Protein AF-A0A4Y2Q798-F1 (afdb_monomer)

Mean predicted aligned error: 13.3 Å

pLDDT: mean 72.55, std 26.18, range [21.5, 97.38]

Nearest PDB structures (foldseek):
  5cr4-assembly1_A  TM=8.401E-01  e=7.300E-15  synthetic construct
  3f2k-assembly1_A  TM=8.612E-01  e=3.515E-08  Homo sapiens
  4r79-assembly1_B  TM=7.982E-01  e=2.201E-08  Drosophila mauritiana
  5hoo-assembly1_B  TM=7.737E-01  e=7.520E-08  Drosophila mauritiana
  1czb-assembly1_A-2  TM=6.060E-01  e=7.335E-04  Avian sarcoma virus

InterPro domains:
  IPR036397 Ribonuclease H superfamily [G3DSA:3.30.420.10] (1-197)
  IPR038717 Tc1-like transposase, DDE domain [PF13358] (10-159)
  IPR052338 Transposase_5 [PTHR23022] (9-179)

Secondary structure (DSSP, 8-state):
--THHHHTTEEEEEEEEEETTBSTTTTS----TTSPPP--PPPSS---EEEEEEEE-SS-BPPPEEE-SS--HHHHHHHHHHHTTTTHHHHH-TT-EEE----TTTT-HHHHHHHHHTT-EE--PPTT-GGG-THHHHHHHHHHHHHGGG---SSHHHHHHHHHHHHHT--HHHHHHHHHHHHHHHHHHHHTTT----S-TT-----TT-PPPP-------------------HHHHHHHHHHHHTT--

Organism: Araneus ventricosus (NCBI:txid182803)

Solvent-accessible surface area (backbone atoms only — not comparable to full-atom values): 15577 Å² total; per-residue (Å²): 135,72,68,68,72,65,55,43,21,40,29,41,41,56,77,47,76,44,44,27,55,32,67,89,69,67,91,64,70,94,72,59,91,88,58,82,89,76,72,71,67,79,63,96,69,77,60,55,70,47,38,37,33,45,40,42,26,51,63,38,66,46,70,82,42,78,56,77,80,82,81,51,51,66,58,49,47,55,46,41,60,68,62,37,63,82,43,38,50,70,15,19,36,93,79,30,26,42,35,52,70,85,48,74,54,64,67,28,69,69,40,53,46,49,32,61,78,67,73,49,46,67,47,91,64,69,81,94,51,63,84,75,43,62,58,57,58,52,48,52,54,49,50,49,71,64,34,45,96,51,39,64,41,96,45,65,65,61,48,49,55,46,49,51,55,54,56,73,68,59,54,65,64,62,51,36,55,50,59,73,42,45,55,57,53,52,52,49,33,59,72,60,66,66,48,89,76,88,80,75,89,88,75,85,76,77,69,96,83,69,86,81,83,82,87,85,82,92,83,87,84,83,92,77,92,82,86,83,88,84,89,72,65,60,64,68,48,46,64,56,49,55,58,56,66,72,69,76,118

Structure (mmCIF, N/CA/C/O backbone):
data_AF-A0A4Y2Q798-F1
#
_entry.id   AF-A0A4Y2Q798-F1
#
loop_
_atom_site.group_PDB
_atom_site.id
_atom_site.type_symbol
_atom_site.label_atom_id
_atom_site.label_alt_id
_atom_site.label_comp_id
_atom_site.label_asym_id
_atom_site.label_entity_id
_atom_site.label_seq_id
_atom_site.pdbx_PDB_ins_code
_atom_site.Cartn_x
_atom_site.Cartn_y
_atom_site.Cartn_z
_atom_site.occupancy
_atom_site.B_iso_or_equiv
_atom_site.auth_seq_id
_atom_site.auth_comp_id
_atom_site.auth_asym_id
_atom_site.auth_atom_id
_atom_site.pdbx_PDB_model_num
ATOM 1 N N . MET A 1 1 ? -27.184 8.278 9.723 1.00 34.66 1 MET A N 1
ATOM 2 C CA . MET A 1 1 ? -25.715 8.215 9.614 1.00 34.66 1 MET A CA 1
ATOM 3 C C . MET A 1 1 ? -25.395 7.835 8.181 1.00 34.66 1 MET A C 1
ATOM 5 O O . MET A 1 1 ? -25.894 6.817 7.717 1.00 34.66 1 MET A O 1
ATOM 9 N N . SER A 1 2 ? -24.736 8.721 7.436 1.00 42.09 2 SER A N 1
ATOM 10 C CA . SER A 1 2 ? -24.288 8.441 6.071 1.00 42.09 2 SER A CA 1
ATOM 11 C C . SER A 1 2 ? -22.984 7.653 6.144 1.00 42.09 2 SER A C 1
ATOM 13 O O . SER A 1 2 ? -22.052 8.092 6.8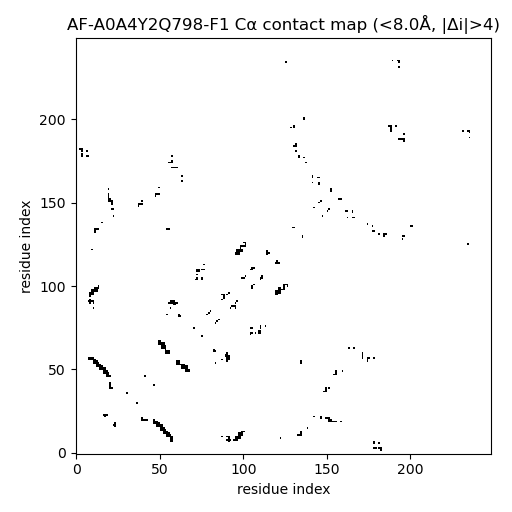08 1.00 42.09 2 SER A O 1
ATOM 15 N N . TRP A 1 3 ? -22.912 6.523 5.445 1.00 47.62 3 TRP A N 1
ATOM 16 C CA . TRP A 1 3 ? -21.752 5.623 5.384 1.00 47.62 3 TRP A CA 1
ATOM 17 C C . TRP A 1 3 ? -20.439 6.279 4.908 1.00 47.62 3 TRP A C 1
ATOM 19 O O . TRP A 1 3 ? -19.405 5.631 4.910 1.00 47.62 3 TRP A O 1
ATOM 29 N N . THR A 1 4 ? -20.450 7.537 4.467 1.00 52.50 4 THR A N 1
ATOM 30 C CA . THR A 1 4 ? -19.292 8.256 3.912 1.00 52.50 4 THR A CA 1
ATOM 31 C C . THR A 1 4 ? -18.202 8.570 4.939 1.00 52.50 4 THR A C 1
ATOM 33 O O . THR A 1 4 ? -17.027 8.481 4.606 1.00 52.50 4 THR A O 1
ATOM 36 N N . THR A 1 5 ? -18.558 8.927 6.176 1.00 61.28 5 THR A N 1
ATOM 37 C CA . THR A 1 5 ? -17.588 9.375 7.200 1.00 61.28 5 THR A CA 1
ATOM 38 C C . THR A 1 5 ? -16.858 8.243 7.920 1.00 61.28 5 THR A C 1
ATOM 40 O O . THR A 1 5 ? -15.857 8.497 8.575 1.00 61.28 5 THR A O 1
ATOM 43 N N . GLU A 1 6 ? -17.335 7.002 7.818 1.00 78.56 6 GLU A N 1
ATOM 44 C CA . GLU A 1 6 ? -16.716 5.859 8.506 1.00 78.56 6 GLU A CA 1
ATOM 45 C C . GLU A 1 6 ? -15.507 5.315 7.738 1.00 78.56 6 GLU A C 1
ATOM 47 O O . GLU A 1 6 ? -14.541 4.864 8.341 1.00 78.56 6 GLU A O 1
ATOM 52 N N . TRP A 1 7 ? -15.510 5.402 6.404 1.00 89.81 7 TRP A N 1
ATOM 53 C CA . TRP A 1 7 ? -14.403 4.878 5.600 1.00 89.81 7 TRP A CA 1
ATOM 54 C C . TRP A 1 7 ? -13.141 5.721 5.705 1.00 89.81 7 TRP A C 1
ATOM 56 O O . TRP A 1 7 ? -12.057 5.185 5.524 1.00 89.81 7 TRP A O 1
ATOM 66 N N . THR A 1 8 ? -13.247 7.014 6.017 1.00 93.56 8 THR A N 1
ATOM 67 C CA . THR A 1 8 ? -12.083 7.911 6.048 1.00 93.56 8 THR A CA 1
ATOM 68 C C . THR A 1 8 ? -11.084 7.567 7.151 1.00 93.56 8 THR A C 1
ATOM 70 O O . THR A 1 8 ? -9.933 7.982 7.052 1.00 93.56 8 THR A O 1
ATOM 73 N N . SER A 1 9 ? -11.494 6.807 8.173 1.00 93.81 9 SER A N 1
ATOM 74 C CA . SER A 1 9 ? -10.590 6.303 9.212 1.00 93.81 9 SER A CA 1
ATOM 75 C C . SER A 1 9 ? -9.907 4.983 8.854 1.00 93.81 9 SER A C 1
ATOM 77 O O . SER A 1 9 ? -8.969 4.574 9.535 1.00 93.81 9 SER A O 1
ATOM 79 N N . VAL A 1 10 ? -10.339 4.311 7.785 1.00 95.06 10 VAL A N 1
ATOM 80 C CA . VAL A 1 10 ? -9.770 3.030 7.362 1.00 95.06 10 VAL A CA 1
ATOM 81 C C . VAL A 1 10 ? -8.554 3.273 6.473 1.00 95.06 10 VAL A C 1
ATOM 83 O O . VAL A 1 10 ? -8.650 3.956 5.457 1.00 95.06 10 VAL A O 1
ATOM 86 N N . ILE A 1 11 ? -7.417 2.678 6.816 1.00 97.12 11 ILE A N 1
ATOM 87 C CA . ILE A 1 11 ? -6.195 2.689 6.006 1.00 97.12 11 ILE A CA 1
ATOM 88 C C . ILE A 1 11 ? -6.075 1.339 5.310 1.00 97.12 11 ILE A C 1
ATOM 90 O O . ILE A 1 11 ? -5.909 0.317 5.974 1.00 97.12 11 ILE A O 1
ATOM 94 N N . PHE A 1 12 ? -6.145 1.341 3.982 1.00 95.81 12 PHE A N 1
ATOM 95 C CA . PHE A 1 12 ? -6.053 0.134 3.164 1.00 95.81 12 PHE A CA 1
ATOM 96 C C . PHE A 1 12 ? -4.604 -0.155 2.804 1.00 95.81 12 PHE A C 1
ATOM 98 O O . PHE A 1 12 ? -3.834 0.768 2.534 1.00 95.81 12 PHE A O 1
ATOM 105 N N . SER A 1 13 ? -4.239 -1.431 2.765 1.00 95.69 13 SER A N 1
ATOM 106 C CA . SER A 1 13 ? -2.915 -1.869 2.333 1.00 95.69 13 SER A CA 1
ATOM 107 C C . SER A 1 13 ? -2.986 -3.181 1.568 1.00 95.69 13 SER A C 1
ATOM 109 O O . SER A 1 13 ? -3.948 -3.937 1.715 1.00 95.69 13 SER A O 1
ATOM 111 N N . ASP A 1 14 ? -1.989 -3.421 0.723 1.00 94.00 14 ASP A N 1
ATOM 112 C CA . ASP A 1 14 ? -1.904 -4.638 -0.082 1.00 94.00 14 ASP A CA 1
ATOM 113 C C . ASP A 1 14 ? -0.499 -4.830 -0.674 1.00 94.00 14 ASP A C 1
ATOM 115 O O . ASP A 1 14 ? 0.296 -3.885 -0.736 1.00 94.00 14 ASP A O 1
ATOM 119 N N . GLU A 1 15 ? -0.212 -6.041 -1.156 1.00 93.56 15 GLU A N 1
ATOM 120 C CA . GLU A 1 15 ? 0.997 -6.387 -1.900 1.00 93.56 15 GLU A CA 1
ATOM 121 C C . GLU A 1 15 ? 0.699 -6.745 -3.362 1.00 93.56 15 GLU A C 1
ATOM 123 O O . GLU A 1 15 ? -0.130 -7.600 -3.666 1.00 93.56 15 GLU A O 1
ATOM 128 N N . LYS A 1 16 ? 1.491 -6.207 -4.296 1.00 92.06 16 LYS A N 1
ATOM 129 C CA . LYS A 1 16 ? 1.412 -6.567 -5.716 1.00 92.06 16 LYS A CA 1
ATOM 130 C C . LYS A 1 16 ? 2.761 -6.907 -6.329 1.00 92.06 16 LYS A C 1
ATOM 132 O O . LYS A 1 16 ? 3.776 -6.262 -6.072 1.00 92.06 16 LYS A O 1
ATOM 137 N N . ARG A 1 17 ? 2.760 -7.910 -7.212 1.00 92.00 17 ARG A N 1
ATOM 138 C CA . ARG A 1 17 ? 3.900 -8.241 -8.074 1.00 92.00 17 ARG A CA 1
ATOM 139 C C . ARG A 1 17 ? 3.891 -7.407 -9.361 1.00 92.00 17 ARG A C 1
ATOM 141 O O . ARG A 1 17 ? 2.867 -7.303 -10.030 1.00 92.00 17 ARG A O 1
ATOM 148 N N . PHE A 1 18 ? 5.057 -6.883 -9.725 1.00 90.94 18 PHE A N 1
ATOM 149 C CA . PHE A 1 18 ? 5.353 -6.225 -10.999 1.00 90.94 18 PHE A CA 1
ATOM 150 C C . PHE A 1 18 ? 6.494 -6.969 -11.701 1.00 90.94 18 PHE A C 1
ATOM 152 O O . PHE A 1 18 ? 7.525 -7.224 -11.077 1.00 90.94 18 PHE A O 1
ATOM 159 N N . ASN A 1 19 ? 6.345 -7.307 -12.984 1.00 90.00 19 ASN A N 1
ATOM 160 C CA . ASN A 1 19 ? 7.368 -8.024 -13.758 1.00 90.00 19 ASN A CA 1
ATOM 161 C C . ASN A 1 19 ? 8.026 -7.123 -14.809 1.00 90.00 19 ASN A C 1
ATOM 163 O O . ASN A 1 19 ? 7.456 -6.118 -15.228 1.00 90.00 19 ASN A O 1
ATOM 167 N N . LEU A 1 20 ? 9.215 -7.497 -15.282 1.00 88.50 20 LEU A N 1
ATOM 168 C CA . LEU A 1 20 ? 9.897 -6.759 -16.356 1.00 88.50 20 LEU A CA 1
ATOM 169 C C . LEU A 1 20 ? 9.143 -6.783 -17.693 1.00 88.50 20 LEU A C 1
ATOM 171 O O . LEU A 1 20 ? 9.138 -5.787 -18.416 1.00 88.50 20 LEU A O 1
ATOM 175 N N . ASP A 1 21 ? 8.493 -7.905 -17.996 1.00 81.38 21 ASP A N 1
ATOM 176 C CA . ASP A 1 21 ? 7.893 -8.168 -19.309 1.00 81.38 21 ASP A CA 1
ATOM 177 C C . ASP A 1 21 ? 6.455 -7.626 -19.436 1.00 81.38 21 ASP A C 1
ATOM 179 O O . ASP A 1 21 ? 5.838 -7.736 -20.496 1.00 81.38 21 ASP A O 1
ATOM 183 N N . GLY A 1 22 ? 5.919 -7.029 -18.371 1.00 76.00 22 GLY A N 1
ATOM 184 C CA . GLY A 1 22 ? 4.549 -6.528 -18.318 1.00 76.00 22 GLY A CA 1
ATOM 185 C C . GLY A 1 22 ? 3.774 -7.018 -17.092 1.00 76.00 22 GLY A C 1
ATOM 186 O O . GLY A 1 22 ? 4.287 -7.802 -16.286 1.00 76.00 22 GLY A O 1
ATOM 187 N N . PRO A 1 23 ? 2.529 -6.552 -16.922 1.00 71.00 23 PRO A N 1
ATOM 188 C CA . PRO A 1 23 ? 1.662 -6.987 -15.834 1.00 71.00 23 PRO A CA 1
ATOM 189 C C . PRO A 1 23 ? 1.242 -8.456 -15.998 1.00 71.00 23 PRO A C 1
ATOM 191 O O . PRO A 1 23 ? 1.063 -8.949 -17.114 1.00 71.00 23 PRO A O 1
ATOM 194 N N . ASP A 1 24 ? 1.043 -9.151 -14.875 1.00 63.94 24 ASP A N 1
ATOM 195 C CA . ASP A 1 24 ? 0.511 -10.517 -14.872 1.00 63.94 24 ASP A CA 1
ATOM 196 C C . ASP A 1 24 ? -0.852 -10.563 -15.592 1.00 63.94 24 ASP A C 1
ATOM 198 O O . ASP A 1 24 ? -1.759 -9.793 -15.279 1.00 63.94 24 ASP A O 1
ATOM 202 N N . GLY A 1 25 ? -1.012 -11.478 -16.553 1.00 49.66 25 GLY A N 1
ATOM 203 C CA . GLY A 1 25 ? -2.317 -11.788 -17.153 1.00 49.66 25 GLY A CA 1
ATOM 204 C C . GLY A 1 25 ? -2.672 -11.093 -18.474 1.00 49.66 25 GLY A C 1
ATOM 205 O O . GLY A 1 25 ? -3.706 -11.427 -19.046 1.00 49.66 25 GLY A O 1
ATOM 206 N N . PHE A 1 26 ? -1.817 -10.241 -19.050 1.00 49.59 26 PHE A N 1
ATOM 207 C CA . PHE A 1 26 ? -2.039 -9.660 -20.392 1.00 49.59 26 PHE A CA 1
ATOM 208 C C . PHE A 1 26 ? -1.799 -10.652 -21.559 1.00 49.59 26 PHE A C 1
ATOM 210 O O . PHE A 1 26 ? -1.452 -10.254 -22.667 1.00 49.59 26 PHE A O 1
ATOM 217 N N . GLN A 1 27 ? -2.052 -11.953 -21.357 1.00 39.91 27 GLN A N 1
ATOM 218 C CA . GLN A 1 27 ? -2.362 -12.840 -22.490 1.00 39.91 27 GLN A CA 1
ATOM 219 C C . GLN A 1 27 ? -3.685 -12.429 -23.162 1.00 39.91 27 GLN A C 1
ATOM 221 O O . GLN A 1 27 ? -3.881 -12.704 -24.342 1.00 39.91 27 GLN A O 1
ATOM 226 N N . TYR A 1 28 ? -4.560 -11.725 -22.429 1.00 40.22 28 TYR A N 1
ATOM 227 C CA . TYR A 1 28 ? -5.782 -11.114 -22.942 1.00 40.22 28 TYR A CA 1
ATOM 228 C C . TYR A 1 28 ? -5.960 -9.738 -22.299 1.00 40.22 28 TYR A C 1
ATOM 230 O O . TYR A 1 28 ? -6.007 -9.626 -21.077 1.00 40.22 28 TYR A O 1
ATOM 238 N N . TYR A 1 29 ? -6.074 -8.689 -23.110 1.00 39.59 29 TYR A N 1
ATOM 239 C CA . TYR A 1 29 ? -6.416 -7.352 -22.635 1.00 39.59 29 TYR A CA 1
ATOM 240 C C . TYR A 1 29 ? -7.589 -6.782 -23.417 1.00 39.59 29 TYR A C 1
ATOM 242 O O . TYR A 1 29 ? -7.813 -7.130 -24.577 1.00 39.59 29 TYR A O 1
ATOM 250 N N . TRP A 1 30 ? -8.361 -5.911 -22.771 1.00 39.19 30 TRP A N 1
ATOM 251 C CA . TRP A 1 30 ? -9.501 -5.252 -23.397 1.00 39.19 30 TRP A CA 1
ATOM 252 C C . TRP A 1 30 ? -9.003 -4.207 -24.398 1.00 39.19 30 TRP A C 1
ATOM 254 O O . TRP A 1 30 ? -8.700 -3.069 -24.051 1.00 39.19 30 TRP A O 1
ATOM 264 N N . HIS A 1 31 ? -8.897 -4.618 -25.658 1.00 39.12 31 HIS A N 1
ATOM 265 C CA . HIS A 1 31 ? -8.560 -3.746 -26.771 1.00 39.12 31 HIS A CA 1
ATOM 266 C C . HIS A 1 31 ? -9.824 -3.050 -27.291 1.00 39.12 31 HIS A C 1
ATOM 268 O O . HIS A 1 31 ? -10.738 -3.687 -27.820 1.00 39.12 31 HIS A O 1
ATOM 274 N N . CYS A 1 32 ? -9.881 -1.722 -27.189 1.00 37.78 32 CYS A N 1
ATOM 275 C CA . CYS A 1 32 ? -10.837 -0.957 -27.980 1.00 37.78 32 CYS A CA 1
ATOM 276 C C . CYS A 1 32 ? -10.430 -1.093 -29.455 1.00 37.78 32 CYS A C 1
ATOM 278 O O . CYS A 1 32 ? -9.341 -0.659 -29.806 1.00 37.78 32 CYS A O 1
ATOM 280 N N . LEU A 1 33 ? -11.292 -1.633 -30.332 1.00 45.06 33 LEU A N 1
ATOM 281 C CA . LEU A 1 33 ? -10.995 -1.888 -31.762 1.00 45.06 33 LEU A CA 1
ATOM 282 C C . LEU A 1 33 ? -10.503 -0.658 -32.557 1.00 45.06 33 LEU A C 1
ATOM 284 O O . LEU A 1 33 ? -10.072 -0.790 -33.699 1.00 45.06 33 LEU A O 1
ATOM 288 N N . LYS A 1 34 ? -10.606 0.543 -31.976 1.00 45.97 34 LYS A N 1
ATOM 289 C CA . LYS A 1 34 ? -10.133 1.814 -32.542 1.00 45.97 34 LYS A CA 1
ATOM 290 C C . LYS A 1 34 ? -8.705 2.188 -32.127 1.00 45.97 34 LYS A C 1
ATOM 292 O O . LYS A 1 34 ? -8.159 3.144 -32.672 1.00 45.97 34 LYS A O 1
ATOM 297 N N . GLN A 1 35 ? -8.130 1.510 -31.139 1.00 46.53 35 GLN A N 1
ATOM 298 C CA . GLN A 1 35 ? -6.751 1.709 -30.697 1.00 46.53 35 GLN A CA 1
ATOM 299 C C . GLN A 1 35 ? -5.822 0.734 -31.435 1.00 46.53 35 GLN A C 1
ATOM 301 O O . GLN A 1 35 ? -6.283 -0.117 -32.191 1.00 46.53 35 GLN A O 1
ATOM 306 N N . LYS A 1 36 ? -4.505 0.930 -31.314 1.00 47.56 36 LYS A N 1
ATOM 307 C CA . LYS A 1 36 ? -3.527 -0.003 -31.886 1.00 47.56 36 LYS A CA 1
ATOM 308 C C . LYS A 1 36 ? -3.327 -1.180 -30.939 1.00 47.56 36 LYS A C 1
ATOM 310 O O . LYS A 1 36 ? -3.258 -0.997 -29.723 1.00 47.56 36 LYS A O 1
ATOM 315 N N . GLU A 1 37 ? -3.175 -2.355 -31.533 1.00 51.44 37 GLU A N 1
ATOM 316 C CA . GLU A 1 37 ? -2.855 -3.588 -30.828 1.00 51.44 37 GLU A CA 1
ATOM 317 C C . GLU A 1 37 ? -1.484 -3.460 -30.134 1.00 51.44 37 GLU A C 1
ATOM 319 O O . GLU A 1 37 ? -0.531 -2.930 -30.714 1.00 51.44 37 GLU A O 1
ATOM 324 N N . GLN A 1 38 ? -1.398 -3.882 -28.875 1.00 53.62 38 GLN A N 1
ATOM 325 C CA . GLN A 1 38 ? -0.200 -3.842 -28.044 1.00 53.62 38 GLN A CA 1
ATOM 326 C C . GLN A 1 38 ? 0.376 -5.254 -27.970 1.00 53.62 38 GLN A C 1
ATOM 328 O O . GLN A 1 38 ? -0.324 -6.200 -27.615 1.00 53.62 38 GLN A O 1
ATOM 333 N N . TYR A 1 39 ? 1.655 -5.386 -28.315 1.00 48.59 39 TYR A N 1
ATOM 334 C CA . TYR A 1 39 ? 2.373 -6.655 -28.309 1.00 48.59 39 TYR A CA 1
ATOM 335 C C . TYR A 1 39 ? 3.363 -6.665 -27.147 1.00 48.59 39 TYR A C 1
ATOM 337 O O . TYR A 1 39 ? 4.226 -5.794 -27.064 1.00 48.59 39 TYR A O 1
ATOM 345 N N . TYR A 1 40 ? 3.251 -7.669 -26.281 1.00 54.81 40 TYR A N 1
ATOM 346 C CA . TYR A 1 40 ? 4.178 -7.906 -25.179 1.00 54.81 40 TYR A CA 1
ATOM 347 C C . TYR A 1 40 ? 4.984 -9.173 -25.476 1.00 54.81 40 TYR A C 1
ATOM 349 O O . TYR A 1 40 ? 4.418 -10.209 -25.823 1.00 54.81 40 TYR A O 1
ATOM 357 N N . SER A 1 41 ? 6.310 -9.094 -25.368 1.00 52.44 41 SER A N 1
ATOM 358 C CA . SER A 1 41 ? 7.204 -10.244 -25.546 1.00 52.44 41 SER A CA 1
ATOM 359 C C . SER A 1 41 ? 7.535 -10.866 -24.191 1.00 52.44 41 SER A C 1
ATOM 361 O O . SER A 1 41 ? 7.941 -10.156 -23.275 1.00 52.44 41 SER A O 1
ATOM 363 N N . THR A 1 42 ? 7.392 -12.183 -24.050 1.00 54.34 42 THR A N 1
ATOM 364 C CA . THR A 1 42 ? 7.824 -12.922 -22.852 1.00 54.34 42 THR A CA 1
ATOM 365 C C . THR A 1 42 ? 9.249 -13.439 -23.030 1.00 54.34 42 THR A C 1
ATOM 367 O O . THR A 1 42 ? 9.532 -14.142 -24.007 1.00 54.34 42 THR A O 1
ATOM 370 N N . ARG A 1 43 ? 10.150 -13.154 -22.080 1.00 62.31 43 ARG A N 1
ATOM 371 C CA . ARG A 1 43 ? 11.520 -13.692 -22.109 1.00 62.31 43 ARG A CA 1
ATOM 372 C C . ARG A 1 43 ? 11.505 -15.209 -21.872 1.00 62.31 43 ARG A C 1
ATOM 374 O O . ARG A 1 43 ? 10.764 -15.716 -21.036 1.00 62.31 43 ARG A O 1
ATOM 381 N N . GLN A 1 44 ? 12.369 -15.944 -22.577 1.00 51.44 44 GLN A N 1
ATOM 382 C CA . GLN A 1 44 ? 12.501 -17.410 -22.452 1.00 51.44 44 GLN A CA 1
ATOM 383 C C . GLN A 1 44 ? 13.069 -17.856 -21.088 1.00 51.44 44 GLN A C 1
ATOM 385 O O . GLN A 1 44 ? 12.903 -19.005 -20.687 1.00 51.44 44 GLN A O 1
ATOM 390 N N . GLN A 1 45 ? 13.740 -16.955 -20.364 1.00 53.06 45 GLN A N 1
ATOM 391 C CA . GLN A 1 45 ? 14.298 -17.188 -19.032 1.00 53.06 45 GLN A CA 1
ATOM 392 C C . GLN A 1 45 ? 13.852 -16.038 -18.129 1.00 53.06 45 GLN A C 1
ATOM 394 O O . GLN A 1 45 ? 14.397 -14.945 -18.236 1.00 53.06 45 GLN A O 1
ATOM 399 N N . GLY A 1 46 ? 12.817 -16.302 -17.322 1.00 58.75 46 GLY A N 1
ATOM 400 C CA . GLY A 1 46 ? 12.161 -15.414 -16.351 1.00 58.75 46 GLY A CA 1
ATOM 401 C C . GLY A 1 46 ? 12.726 -13.998 -16.212 1.00 58.75 46 GLY A C 1
ATOM 402 O O . GLY A 1 46 ? 13.799 -13.804 -15.643 1.00 58.75 46 GLY A O 1
ATOM 403 N N . GLY A 1 47 ? 11.963 -13.003 -16.672 1.00 67.12 47 GLY A N 1
ATOM 404 C CA . GLY A 1 47 ? 12.199 -11.608 -16.320 1.00 67.12 47 GLY A CA 1
ATOM 405 C C . GLY A 1 47 ? 12.107 -11.424 -14.803 1.00 67.12 47 GLY A C 1
ATOM 406 O O . GLY A 1 47 ? 11.292 -12.059 -14.135 1.00 67.12 47 GLY A O 1
ATOM 407 N N . GLY A 1 48 ? 12.971 -10.585 -14.234 1.00 84.56 48 GLY A N 1
ATOM 408 C CA . GLY A 1 48 ? 12.897 -10.242 -12.816 1.00 84.56 48 GLY A CA 1
ATOM 409 C C . GLY A 1 48 ? 11.515 -9.704 -12.417 1.00 84.56 48 GLY A C 1
ATOM 410 O O . GLY A 1 48 ? 10.711 -9.281 -13.250 1.00 84.56 48 GLY A O 1
ATOM 411 N N . SER A 1 49 ? 11.238 -9.694 -11.118 1.00 90.12 49 SER A N 1
ATOM 412 C CA . SER A 1 49 ? 9.998 -9.127 -10.589 1.00 90.12 49 SER A CA 1
ATOM 413 C C . SER A 1 49 ? 10.254 -8.393 -9.284 1.00 90.12 49 SER A C 1
ATOM 415 O O . SER A 1 49 ? 11.148 -8.776 -8.526 1.00 90.12 49 SER A O 1
ATOM 417 N N . LEU A 1 50 ? 9.427 -7.398 -9.005 1.00 92.62 50 LEU A N 1
ATOM 418 C CA . LEU A 1 50 ? 9.338 -6.716 -7.723 1.00 92.62 50 LEU A CA 1
ATOM 419 C C . LEU A 1 50 ? 8.035 -7.118 -7.043 1.00 92.62 50 LEU A C 1
ATOM 421 O O . LEU A 1 50 ? 7.005 -7.218 -7.701 1.00 92.62 50 LEU A O 1
ATOM 425 N N . ILE A 1 51 ? 8.084 -7.341 -5.733 1.00 93.81 51 ILE A N 1
ATOM 426 C CA . ILE A 1 51 ? 6.886 -7.367 -4.893 1.00 93.81 51 ILE A CA 1
ATOM 427 C C . ILE A 1 51 ? 6.866 -6.032 -4.164 1.00 93.81 51 ILE A C 1
ATOM 429 O O . ILE A 1 51 ? 7.856 -5.659 -3.532 1.00 93.81 51 ILE A O 1
ATOM 433 N N . VAL A 1 52 ? 5.768 -5.306 -4.309 1.00 96.00 52 VAL A N 1
ATOM 434 C CA . VAL A 1 52 ? 5.603 -3.951 -3.799 1.00 96.00 52 VAL A CA 1
ATOM 435 C C . VAL A 1 52 ? 4.442 -3.949 -2.827 1.00 96.00 52 VAL A C 1
ATOM 437 O O . VAL A 1 52 ? 3.368 -4.434 -3.167 1.00 96.00 52 VAL A O 1
ATOM 440 N N . TRP A 1 53 ? 4.658 -3.391 -1.646 1.00 96.56 53 TRP A N 1
ATOM 441 C CA . TRP A 1 53 ? 3.601 -3.069 -0.703 1.00 96.56 53 TRP A CA 1
ATOM 442 C C . TRP A 1 53 ? 3.361 -1.566 -0.678 1.00 96.56 53 TRP A C 1
ATOM 444 O O . TRP A 1 53 ? 4.302 -0.776 -0.818 1.00 96.56 53 TRP A O 1
ATOM 454 N N . LEU A 1 54 ? 2.107 -1.177 -0.481 1.00 96.88 54 LEU A N 1
ATOM 455 C CA . LEU A 1 54 ? 1.747 0.197 -0.160 1.00 96.88 54 LEU A CA 1
ATOM 456 C C . LEU A 1 54 ? 0.566 0.239 0.806 1.00 96.88 54 LEU A C 1
ATOM 458 O O . LEU A 1 54 ? -0.196 -0.722 0.921 1.00 96.88 54 LEU A O 1
ATOM 462 N N . ALA A 1 55 ? 0.393 1.396 1.439 1.00 97.25 55 ALA A N 1
ATOM 463 C CA . ALA A 1 55 ? -0.806 1.752 2.174 1.00 97.25 55 ALA A CA 1
ATOM 464 C C . ALA A 1 55 ? -1.341 3.119 1.733 1.00 97.25 55 ALA A C 1
ATOM 466 O O . ALA A 1 55 ? -0.584 4.042 1.416 1.00 97.25 55 ALA A O 1
ATOM 467 N N . VAL A 1 56 ? -2.665 3.252 1.740 1.00 97.38 56 VAL A N 1
ATOM 468 C CA . VAL A 1 56 ? -3.374 4.504 1.473 1.00 97.38 56 VAL A CA 1
ATOM 469 C C . VAL A 1 56 ? -4.388 4.778 2.573 1.00 97.38 56 VAL A C 1
ATOM 471 O O . VAL A 1 56 ? -5.135 3.892 2.982 1.00 97.38 56 VAL A O 1
ATOM 474 N N . GLY A 1 57 ? -4.390 6.018 3.049 1.00 96.81 57 GLY A N 1
ATOM 475 C CA . GLY A 1 57 ? -5.392 6.596 3.934 1.00 96.81 57 GLY A CA 1
ATOM 476 C C . GLY A 1 57 ? -6.125 7.749 3.248 1.00 96.81 57 GLY A C 1
ATOM 477 O O . GLY A 1 57 ? -5.721 8.218 2.180 1.00 96.81 57 GLY A O 1
ATOM 478 N N . PHE A 1 58 ? -7.176 8.276 3.874 1.00 96.31 58 PHE A N 1
ATOM 479 C CA . PHE A 1 58 ? -7.868 9.454 3.343 1.00 96.31 58 PHE A CA 1
ATOM 480 C C . PHE A 1 58 ? -6.979 10.713 3.385 1.00 96.31 58 PHE A C 1
ATOM 482 O O . PHE A 1 58 ? -6.980 11.523 2.449 1.00 96.31 58 PHE A O 1
ATOM 489 N N . GLY A 1 59 ? -6.192 10.857 4.456 1.00 96.00 59 GLY A N 1
ATOM 490 C CA . GLY A 1 59 ? -5.289 11.984 4.703 1.00 96.00 59 GLY A CA 1
ATOM 491 C C . GLY A 1 59 ? -3.887 11.849 4.100 1.00 96.00 59 GLY A C 1
ATOM 492 O O . GLY A 1 59 ? -3.188 12.852 3.979 1.00 96.00 59 GLY A O 1
ATOM 493 N N . GLY A 1 60 ? -3.468 10.652 3.679 1.00 96.38 60 GLY A N 1
ATOM 494 C CA . GLY A 1 60 ? -2.131 10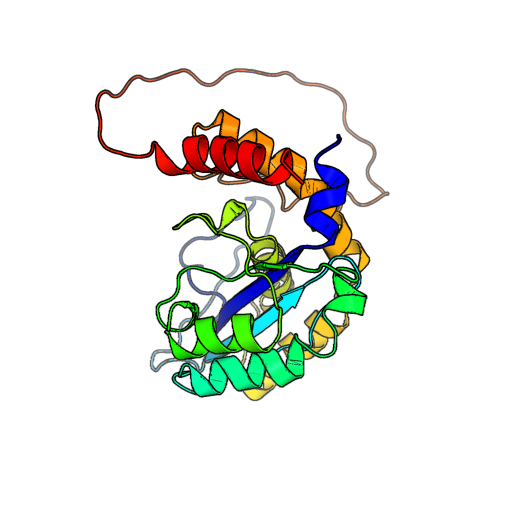.450 3.119 1.00 96.38 60 GLY A CA 1
ATOM 495 C C . GLY A 1 60 ? -1.895 9.067 2.522 1.00 96.38 60 GLY A C 1
ATOM 496 O O . GLY A 1 60 ? -2.816 8.264 2.381 1.00 96.38 60 GLY A O 1
ATOM 497 N N . ARG A 1 61 ? -0.645 8.798 2.141 1.00 96.19 61 ARG A N 1
ATOM 498 C CA . ARG A 1 61 ? -0.209 7.543 1.517 1.00 96.19 61 ARG A CA 1
ATOM 499 C C . ARG A 1 61 ? 1.234 7.222 1.886 1.00 96.19 61 ARG A C 1
ATOM 501 O O . ARG A 1 61 ? 2.029 8.141 2.085 1.00 96.19 61 ARG A O 1
ATOM 508 N N . SER A 1 62 ? 1.573 5.937 1.919 1.00 96.06 62 SER A N 1
ATOM 509 C CA . SER A 1 62 ? 2.933 5.478 2.203 1.00 96.06 62 SER A CA 1
ATOM 510 C C . SER A 1 62 ? 3.879 5.711 1.025 1.00 96.06 62 SER A C 1
ATOM 512 O O . SER A 1 62 ? 3.460 5.970 -0.110 1.00 96.06 62 SER A O 1
ATOM 514 N N . SER A 1 63 ? 5.176 5.542 1.273 1.00 95.06 63 SER A N 1
ATOM 515 C CA . SER A 1 63 ? 6.124 5.247 0.195 1.00 95.06 63 SER A CA 1
ATOM 516 C C . SER A 1 63 ? 5.883 3.828 -0.343 1.00 95.06 63 SER A C 1
ATOM 518 O O . SER A 1 63 ? 5.211 3.019 0.304 1.00 95.06 63 SER A O 1
ATOM 520 N N . LEU A 1 64 ? 6.407 3.514 -1.532 1.00 96.75 64 LEU A N 1
ATOM 521 C CA . LEU A 1 64 ? 6.413 2.129 -2.011 1.00 96.75 64 LEU A CA 1
ATOM 522 C C . LEU A 1 64 ? 7.457 1.326 -1.235 1.00 96.75 64 LEU A C 1
ATOM 524 O O . LEU A 1 64 ? 8.625 1.709 -1.171 1.00 96.75 64 LEU A O 1
ATOM 528 N N . VAL A 1 65 ? 7.048 0.186 -0.685 1.00 96.44 65 VAL A N 1
ATOM 529 C CA . VAL A 1 65 ? 7.952 -0.733 0.009 1.00 96.44 65 VAL A CA 1
ATOM 530 C C . VAL A 1 65 ? 8.261 -1.911 -0.899 1.00 96.44 65 VAL A C 1
ATOM 532 O O . VAL A 1 65 ? 7.390 -2.714 -1.225 1.00 96.44 65 VAL A O 1
ATOM 535 N N . PHE A 1 66 ? 9.526 -2.049 -1.286 1.00 95.19 66 PHE A N 1
ATOM 536 C CA . PHE A 1 66 ? 9.980 -3.145 -2.137 1.00 95.19 66 PHE A CA 1
ATOM 537 C C . PHE A 1 66 ? 10.421 -4.342 -1.291 1.00 95.19 66 PHE A C 1
ATOM 539 O O . PHE A 1 66 ? 11.497 -4.350 -0.684 1.00 95.19 66 PHE A O 1
ATOM 546 N N . ILE A 1 67 ? 9.591 -5.381 -1.277 1.00 92.75 67 ILE A N 1
ATOM 547 C CA . ILE A 1 67 ? 9.809 -6.596 -0.496 1.00 92.75 67 ILE A CA 1
ATOM 548 C C . ILE A 1 67 ? 10.840 -7.478 -1.206 1.00 92.75 67 ILE A C 1
ATOM 550 O O . ILE A 1 67 ? 10.676 -7.882 -2.361 1.00 92.75 67 ILE A O 1
ATOM 554 N N . LYS A 1 68 ? 11.922 -7.810 -0.495 1.00 87.19 68 LYS A N 1
ATOM 555 C CA . LYS A 1 68 ? 12.990 -8.677 -1.006 1.00 87.19 68 LYS A CA 1
ATOM 556 C C . LYS A 1 68 ? 12.758 -10.124 -0.583 1.00 87.19 68 LYS A C 1
ATOM 558 O O . LYS A 1 68 ? 12.787 -10.446 0.600 1.00 87.19 68 LYS A O 1
ATOM 563 N N . GLY A 1 69 ? 12.621 -11.012 -1.566 1.00 84.94 69 GLY A N 1
ATOM 564 C CA . GLY A 1 69 ? 12.468 -12.445 -1.323 1.00 84.94 69 GLY A CA 1
ATOM 565 C C . GLY A 1 69 ? 11.132 -12.793 -0.663 1.00 84.94 69 GLY A C 1
ATOM 566 O O . GLY A 1 69 ? 10.113 -12.156 -0.917 1.00 84.94 69 GLY A O 1
ATOM 567 N N . ARG A 1 70 ? 11.125 -13.849 0.153 1.00 83.44 70 ARG A N 1
ATOM 568 C CA . ARG A 1 70 ? 9.926 -14.295 0.868 1.00 83.44 70 ARG A CA 1
ATOM 569 C C . ARG A 1 70 ? 9.823 -13.564 2.203 1.00 83.44 70 ARG A C 1
ATOM 571 O O . ARG A 1 70 ? 10.630 -13.822 3.092 1.00 83.44 70 ARG A O 1
ATOM 578 N N . GLN A 1 71 ? 8.808 -12.719 2.345 1.00 85.62 71 GLN A N 1
ATOM 579 C CA . GLN A 1 71 ? 8.514 -12.038 3.603 1.00 85.62 71 GLN A CA 1
ATOM 580 C C . GLN A 1 71 ? 8.070 -13.041 4.674 1.00 85.62 71 GLN A C 1
ATOM 582 O O . GLN A 1 71 ? 7.332 -13.992 4.394 1.00 85.62 71 GLN A O 1
ATOM 587 N N . ASN A 1 72 ? 8.523 -12.836 5.908 1.00 89.00 72 ASN A N 1
ATOM 588 C CA . ASN A 1 72 ? 7.987 -13.516 7.082 1.00 89.00 72 ASN A CA 1
ATOM 589 C C . ASN A 1 72 ? 7.211 -12.529 7.977 1.00 89.00 72 ASN A C 1
ATOM 591 O O . ASN A 1 72 ? 7.202 -11.323 7.748 1.00 89.00 72 ASN A O 1
ATOM 595 N N . HIS A 1 73 ? 6.567 -13.036 9.029 1.00 90.06 73 HIS A N 1
ATOM 596 C CA . HIS A 1 73 ? 5.746 -12.208 9.920 1.00 90.06 73 HIS A CA 1
ATOM 597 C C . HIS A 1 73 ? 6.526 -11.115 10.672 1.00 90.06 73 HIS A C 1
ATOM 599 O O . HIS A 1 73 ? 5.946 -10.088 10.998 1.00 90.06 73 HIS A O 1
ATOM 605 N N . LYS A 1 74 ? 7.821 -11.306 10.957 1.00 92.75 74 LYS A N 1
ATOM 606 C CA . LYS A 1 74 ? 8.653 -10.287 11.619 1.00 92.75 74 LYS A CA 1
ATOM 607 C C . LYS A 1 74 ? 8.999 -9.153 10.665 1.00 92.75 74 LYS A C 1
ATOM 609 O O . LYS A 1 74 ? 8.973 -7.996 11.066 1.00 92.75 74 LYS A O 1
ATOM 614 N N . ASP A 1 75 ? 9.292 -9.492 9.412 1.00 93.00 75 ASP A N 1
ATOM 615 C CA . ASP A 1 75 ? 9.534 -8.498 8.366 1.00 93.00 75 ASP A CA 1
ATOM 616 C C . ASP A 1 75 ? 8.274 -7.658 8.127 1.00 93.00 75 ASP A C 1
ATOM 618 O O . ASP A 1 75 ? 8.366 -6.444 7.977 1.00 93.00 75 ASP A O 1
ATOM 622 N N . TYR A 1 76 ? 7.100 -8.299 8.155 1.00 94.44 76 TYR A N 1
ATOM 623 C CA . TYR A 1 76 ? 5.811 -7.615 8.059 1.00 94.44 76 TYR A CA 1
ATOM 624 C C . TYR A 1 76 ? 5.566 -6.662 9.238 1.00 94.44 76 TYR A C 1
ATOM 626 O O . TYR A 1 76 ? 5.259 -5.497 9.025 1.00 94.44 76 TYR A O 1
ATOM 634 N N . ILE A 1 77 ? 5.798 -7.102 10.481 1.00 95.50 77 ILE A N 1
ATOM 635 C CA . ILE A 1 77 ? 5.694 -6.226 11.664 1.00 95.50 77 ILE A CA 1
ATOM 636 C C . ILE A 1 77 ? 6.605 -5.000 11.528 1.00 95.50 77 ILE A C 1
ATOM 638 O O . ILE A 1 77 ? 6.151 -3.875 11.703 1.00 95.50 77 ILE A O 1
ATOM 642 N N . LYS A 1 78 ? 7.872 -5.202 11.154 1.00 94.94 78 LYS A N 1
ATOM 643 C CA . LYS A 1 78 ? 8.830 -4.102 10.982 1.00 94.94 78 LYS A CA 1
ATOM 644 C C . LYS A 1 78 ? 8.379 -3.099 9.914 1.00 94.94 78 LYS A C 1
ATOM 646 O O . LYS A 1 78 ? 8.605 -1.898 10.052 1.00 94.94 78 LYS A O 1
ATOM 651 N N . GLN A 1 79 ? 7.761 -3.593 8.844 1.00 94.62 79 GLN A N 1
ATOM 652 C CA . GLN A 1 79 ? 7.176 -2.753 7.806 1.00 94.62 79 GLN A CA 1
ATOM 653 C C . GLN A 1 79 ? 6.038 -1.896 8.373 1.00 94.62 79 GLN A C 1
ATOM 655 O O . GLN A 1 79 ? 6.056 -0.684 8.186 1.00 94.62 79 GLN A O 1
ATOM 660 N N . LEU A 1 80 ? 5.108 -2.488 9.131 1.00 95.25 80 LEU A N 1
ATOM 661 C CA . LEU A 1 80 ? 4.018 -1.747 9.779 1.00 95.25 80 LEU A CA 1
ATOM 662 C C . LEU A 1 80 ? 4.540 -0.698 10.777 1.00 95.25 80 LEU A C 1
ATOM 664 O O . LEU A 1 80 ? 4.038 0.422 10.807 1.00 95.25 80 LEU A O 1
ATOM 668 N N . GLU A 1 81 ? 5.576 -1.021 11.553 1.00 95.94 81 GLU A N 1
ATOM 669 C CA . GLU A 1 81 ? 6.222 -0.084 12.488 1.00 95.94 81 GLU A CA 1
ATOM 670 C C . GLU A 1 81 ? 6.833 1.134 11.791 1.00 95.94 81 GLU A C 1
ATOM 672 O O . GLU A 1 81 ? 6.868 2.218 12.366 1.00 95.94 81 GLU A O 1
ATOM 677 N N . THR A 1 82 ? 7.332 0.953 10.568 1.00 94.88 82 THR A N 1
ATOM 678 C CA . THR A 1 82 ? 8.055 2.000 9.837 1.00 94.88 82 THR A CA 1
ATOM 679 C C . THR A 1 82 ? 7.115 2.838 8.973 1.00 94.88 82 THR A C 1
ATOM 681 O O . THR A 1 82 ? 7.245 4.056 8.924 1.00 94.88 82 THR A O 1
ATOM 684 N N . GLU A 1 83 ? 6.162 2.194 8.300 1.00 94.56 83 GLU A N 1
ATOM 685 C CA . GLU A 1 83 ? 5.412 2.799 7.192 1.00 94.56 83 GLU A CA 1
ATOM 686 C C . GLU A 1 83 ? 3.947 3.082 7.525 1.00 94.56 83 GLU A C 1
ATOM 688 O O . GLU A 1 83 ? 3.288 3.814 6.791 1.00 94.56 83 GLU A O 1
ATOM 693 N N . LEU A 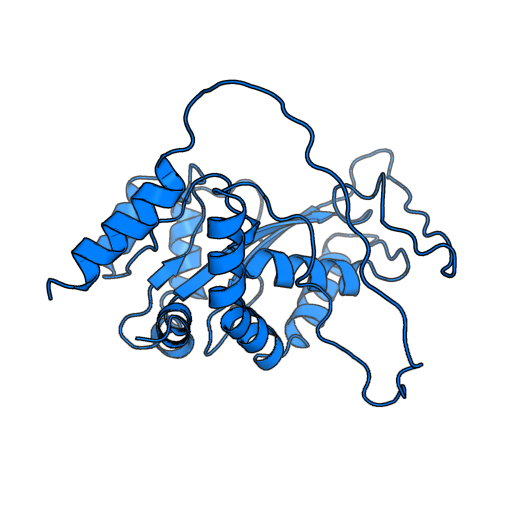1 84 ? 3.421 2.505 8.610 1.00 94.75 84 LEU A N 1
ATOM 694 C CA . LEU A 1 84 ? 2.021 2.661 9.000 1.00 94.75 84 LEU A CA 1
ATOM 695 C C . LEU A 1 84 ? 1.883 3.354 10.355 1.00 94.75 84 LEU A C 1
ATOM 697 O O . LEU A 1 84 ? 1.248 4.401 10.446 1.00 94.75 84 LEU A O 1
ATOM 701 N N . LEU A 1 85 ? 2.482 2.785 11.405 1.00 95.31 85 LEU A N 1
ATOM 702 C CA . LEU A 1 85 ? 2.287 3.236 12.785 1.00 95.31 85 LEU A CA 1
ATOM 703 C C . LEU A 1 85 ? 2.600 4.733 12.999 1.00 95.31 85 LEU A C 1
ATOM 705 O O . LEU A 1 85 ? 1.805 5.391 13.668 1.00 95.31 85 LEU A O 1
ATOM 709 N N . PRO A 1 86 ? 3.675 5.312 12.420 1.00 96.25 86 PRO A N 1
ATOM 710 C CA . PRO A 1 86 ? 3.993 6.727 12.616 1.00 96.25 86 PRO A CA 1
ATOM 711 C C . PRO A 1 86 ? 2.998 7.685 11.953 1.00 96.25 86 PRO A C 1
ATOM 713 O O . PRO A 1 86 ? 2.922 8.842 12.351 1.00 96.25 86 PRO A O 1
ATOM 716 N N . TYR A 1 87 ? 2.260 7.218 10.942 1.00 96.25 87 TYR A N 1
ATOM 717 C CA . TYR A 1 87 ? 1.427 8.059 10.080 1.00 96.25 87 TYR A CA 1
ATOM 718 C C . TYR A 1 87 ? -0.073 7.789 10.216 1.00 96.25 87 TYR A C 1
ATOM 720 O O . TYR A 1 87 ? -0.881 8.549 9.686 1.00 96.25 87 TYR A O 1
ATOM 728 N N . GLY A 1 88 ? -0.460 6.722 10.921 1.00 95.44 88 GLY A N 1
ATOM 729 C CA . GLY A 1 88 ? -1.849 6.275 11.007 1.00 95.44 88 GLY A CA 1
ATOM 730 C C . GLY A 1 88 ? -2.812 7.381 11.443 1.00 95.44 88 GLY A C 1
ATOM 731 O O . GLY A 1 88 ? -3.820 7.616 10.776 1.00 95.44 88 GLY A O 1
ATOM 732 N N . SER A 1 89 ? -2.450 8.136 12.485 1.00 95.94 89 SER A N 1
ATOM 733 C CA . SER A 1 89 ? -3.276 9.237 12.994 1.00 95.94 89 SER A CA 1
ATOM 734 C C . SER A 1 89 ? -3.423 10.396 12.006 1.00 95.94 89 SER A C 1
ATOM 736 O O . SER A 1 89 ? -4.499 10.984 11.912 1.00 95.94 89 SER A O 1
ATOM 738 N N . ASP A 1 90 ? -2.383 10.700 11.229 1.00 96.69 90 ASP A N 1
ATOM 739 C CA . ASP A 1 90 ? -2.430 11.757 10.211 1.00 96.69 90 ASP A CA 1
ATOM 740 C C . ASP A 1 90 ? -3.279 11.334 9.003 1.00 96.69 90 ASP A C 1
ATOM 742 O O . ASP A 1 90 ? -3.915 12.159 8.345 1.00 96.69 90 ASP A O 1
ATOM 746 N N . TRP A 1 91 ? -3.295 10.037 8.692 1.00 96.69 91 TRP A N 1
ATOM 747 C CA . TRP A 1 91 ? -3.962 9.497 7.510 1.00 96.69 91 TRP A CA 1
ATOM 748 C C . TRP A 1 91 ? -5.425 9.114 7.744 1.00 96.69 91 TRP A C 1
ATOM 750 O O . TRP A 1 91 ? -6.230 9.260 6.821 1.00 96.69 91 TRP A O 1
ATOM 760 N N . GLY A 1 92 ? -5.762 8.611 8.934 1.00 93.94 92 GLY A N 1
ATOM 761 C CA . GLY A 1 92 ? -7.090 8.096 9.291 1.00 93.94 92 GLY A CA 1
ATOM 762 C C . GLY A 1 92 ? -7.706 8.720 10.551 1.00 93.94 92 GLY A C 1
ATOM 763 O O . GLY A 1 92 ? -8.793 8.318 10.963 1.00 9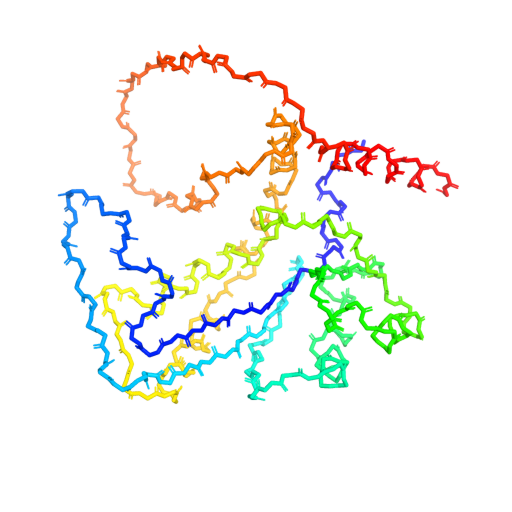3.94 92 GLY A O 1
ATOM 764 N N . GLY A 1 93 ? -7.053 9.706 11.170 1.00 93.94 93 GLY A N 1
ATOM 765 C CA . GLY A 1 93 ? -7.511 10.316 12.422 1.00 93.94 93 GLY A CA 1
ATOM 766 C C . GLY A 1 93 ? -7.177 9.482 13.662 1.00 93.94 93 GLY A C 1
ATOM 767 O O . GLY A 1 93 ? -6.570 8.422 13.576 1.00 93.94 93 GLY A O 1
ATOM 768 N N . GLU A 1 94 ? -7.579 9.962 14.840 1.00 90.12 94 GLU A N 1
ATOM 769 C CA . GLU A 1 94 ? -7.189 9.389 16.143 1.00 90.12 94 GLU A CA 1
ATOM 770 C C . GLU A 1 94 ? -7.548 7.900 16.305 1.00 90.12 94 GLU A C 1
ATOM 772 O O . GLU A 1 94 ? -6.754 7.132 16.841 1.00 90.12 94 GLU A O 1
ATOM 777 N N . ASN A 1 95 ? -8.700 7.482 15.773 1.00 89.69 95 ASN A N 1
ATOM 778 C CA . ASN A 1 95 ? -9.215 6.110 15.860 1.00 89.69 95 ASN A CA 1
ATOM 779 C C . ASN A 1 95 ? -9.120 5.376 14.515 1.00 89.69 95 ASN A C 1
ATOM 781 O O . ASN A 1 95 ? -10.073 4.725 14.080 1.00 89.69 95 ASN A O 1
ATOM 785 N N . TRP A 1 96 ? -8.004 5.548 13.812 1.00 94.69 96 TRP A N 1
ATOM 786 C CA . TRP A 1 96 ? -7.783 4.897 12.528 1.00 94.69 96 TRP A CA 1
ATOM 787 C C . TRP A 1 96 ? -7.800 3.365 12.649 1.00 94.69 96 TRP A C 1
ATOM 789 O O . TRP A 1 96 ? -7.436 2.779 13.672 1.00 94.69 96 TRP A O 1
ATOM 799 N N . ILE A 1 97 ? -8.229 2.707 11.574 1.00 95.00 97 ILE A N 1
ATOM 800 C CA . ILE A 1 97 ? -8.382 1.254 11.497 1.00 95.00 97 ILE A CA 1
ATOM 801 C C . ILE A 1 97 ? -7.541 0.746 10.332 1.00 95.00 97 ILE A C 1
ATOM 803 O O . ILE A 1 97 ? -7.656 1.233 9.210 1.00 95.00 97 ILE A O 1
ATOM 807 N N . HIS A 1 98 ? -6.712 -0.263 10.566 1.00 95.75 98 HIS A N 1
ATOM 808 C CA . HIS A 1 98 ? -5.928 -0.885 9.511 1.00 95.75 98 HIS A CA 1
ATOM 809 C C . HIS A 1 98 ? -6.724 -1.962 8.774 1.00 95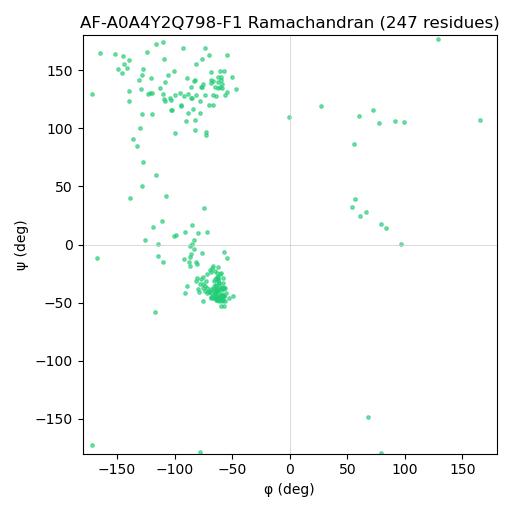.75 98 HIS A C 1
ATOM 811 O O . HIS A 1 98 ? -7.201 -2.914 9.389 1.00 95.75 98 HIS A O 1
ATOM 817 N N . GLN A 1 99 ? -6.817 -1.871 7.453 1.00 94.56 99 GLN A N 1
ATOM 818 C CA . GLN A 1 99 ? -7.308 -2.948 6.605 1.00 94.56 99 GLN A CA 1
ATOM 819 C C . GLN A 1 99 ? -6.125 -3.694 5.968 1.00 94.56 99 GLN A C 1
ATOM 821 O O . GLN A 1 99 ? -5.235 -3.105 5.353 1.00 94.56 99 GLN A O 1
ATOM 826 N N . GLN A 1 100 ? -6.157 -5.016 6.128 1.00 91.44 100 GLN A N 1
ATOM 827 C CA . GLN A 1 100 ? -5.255 -5.988 5.511 1.00 91.44 100 GLN A CA 1
ATOM 828 C C . GLN A 1 100 ? -6.072 -7.212 5.074 1.00 91.44 100 GLN A C 1
ATOM 830 O O . GLN A 1 100 ? -7.179 -7.448 5.577 1.00 91.44 100 GLN A O 1
ATOM 835 N N . ASP A 1 101 ? -5.543 -7.995 4.139 1.00 86.44 101 ASP A N 1
ATOM 836 C CA . ASP A 1 101 ? -6.203 -9.210 3.671 1.00 86.44 101 ASP A CA 1
ATOM 837 C C . ASP A 1 101 ? -6.044 -10.397 4.655 1.00 86.44 101 ASP A C 1
ATOM 839 O O . ASP A 1 101 ? -5.455 -10.306 5.736 1.00 86.44 101 ASP A O 1
ATOM 843 N N . GLY A 1 102 ? -6.601 -11.548 4.274 1.00 82.88 102 GLY A N 1
ATOM 844 C CA . GLY A 1 102 ? -6.546 -12.778 5.065 1.00 82.88 102 GLY A CA 1
ATOM 845 C C . GLY A 1 102 ? -5.280 -13.620 4.875 1.00 82.88 102 GLY A C 1
ATOM 846 O O . GLY A 1 102 ? -5.323 -14.810 5.203 1.00 82.88 102 GLY A O 1
ATOM 847 N N . ALA A 1 103 ? -4.188 -13.084 4.314 1.00 85.25 103 ALA A N 1
ATOM 848 C CA . ALA A 1 103 ? -2.983 -13.862 4.055 1.00 85.25 103 ALA A CA 1
ATOM 849 C C . ALA A 1 103 ? -2.431 -14.511 5.336 1.00 85.25 103 ALA A C 1
ATOM 851 O O . ALA A 1 103 ? -2.524 -13.987 6.452 1.00 85.25 103 ALA A O 1
ATOM 852 N N . SER A 1 104 ? -1.796 -15.679 5.186 1.00 86.94 104 SER A N 1
ATOM 853 C CA . SER A 1 104 ? -1.323 -16.457 6.338 1.00 86.94 104 SER A CA 1
ATOM 854 C C . SER A 1 104 ? -0.347 -15.673 7.222 1.00 86.94 104 SER A C 1
ATOM 856 O O . SER A 1 104 ? -0.348 -15.855 8.436 1.00 86.94 104 SER A O 1
ATOM 858 N N . ILE A 1 105 ? 0.461 -14.788 6.625 1.00 89.25 105 ILE A N 1
ATOM 859 C CA . ILE A 1 105 ? 1.417 -13.934 7.342 1.00 89.25 105 ILE A CA 1
ATOM 860 C C . ILE A 1 105 ? 0.675 -12.894 8.191 1.00 89.25 105 ILE A C 1
ATOM 862 O O . ILE A 1 105 ? 0.986 -12.761 9.372 1.00 89.25 105 ILE A O 1
ATOM 866 N N . HIS A 1 106 ? -0.349 -12.244 7.633 1.00 89.69 106 HIS A N 1
ATOM 867 C CA . HIS A 1 106 ? -1.169 -11.227 8.306 1.00 89.69 106 HIS A CA 1
ATOM 868 C C . HIS A 1 106 ? -1.978 -11.822 9.465 1.00 89.69 106 HIS A C 1
ATOM 870 O O . HIS A 1 106 ? -2.200 -11.190 10.497 1.00 89.69 106 HIS A O 1
ATOM 876 N N . SER A 1 107 ? -2.365 -13.094 9.330 1.00 87.31 107 SER A N 1
ATOM 877 C CA . SER A 1 107 ? -3.090 -13.843 10.359 1.00 87.31 107 SER A CA 1
ATOM 878 C C . SER A 1 107 ? -2.204 -14.456 11.458 1.00 87.31 107 SER A C 1
ATOM 880 O O . SER A 1 107 ? -2.737 -15.048 12.405 1.00 87.31 107 SER A O 1
ATOM 882 N N . ALA A 1 108 ? -0.873 -14.339 11.353 1.00 92.44 108 ALA A N 1
ATOM 883 C CA . ALA A 1 108 ? 0.059 -14.948 12.295 1.00 92.44 108 ALA A CA 1
ATOM 884 C C . ALA A 1 108 ? -0.127 -14.398 13.718 1.00 92.44 108 ALA A C 1
ATOM 886 O O . ALA A 1 108 ? -0.360 -13.207 13.924 1.00 92.44 108 ALA A O 1
ATOM 887 N N . GLN A 1 109 ? 0.044 -15.258 14.728 1.00 93.94 109 GLN A N 1
ATOM 888 C CA . GLN A 1 109 ? -0.172 -14.879 16.131 1.00 93.94 109 GLN A CA 1
ATOM 889 C C . GLN A 1 109 ? 0.703 -13.695 16.570 1.00 93.94 109 GLN A C 1
ATOM 891 O O . GLN A 1 109 ? 0.245 -12.846 17.328 1.00 93.94 109 GLN A O 1
ATOM 896 N N . GLY A 1 110 ? 1.944 -13.621 16.074 1.00 94.50 110 GLY A N 1
ATOM 897 C CA . GLY A 1 110 ? 2.847 -12.503 16.358 1.00 94.50 110 GLY A CA 1
ATOM 898 C C . GLY A 1 110 ? 2.327 -11.166 15.826 1.00 94.50 110 GLY A C 1
ATOM 899 O O . GLY A 1 110 ? 2.405 -10.171 16.533 1.00 94.50 110 GLY A O 1
ATOM 900 N N . VAL A 1 111 ? 1.734 -11.161 14.628 1.00 95.06 111 VAL A N 1
ATOM 901 C CA . VAL A 1 111 ? 1.155 -9.959 14.005 1.00 95.06 111 VAL A CA 1
ATOM 902 C C . VAL A 1 111 ? -0.081 -9.506 14.780 1.00 95.06 111 VAL A C 1
ATOM 904 O O . VAL A 1 111 ? -0.183 -8.345 15.158 1.00 95.06 111 VAL A O 1
ATOM 907 N N . LYS A 1 112 ? -0.980 -10.439 15.123 1.00 94.31 112 LYS A N 1
ATOM 908 C CA . LYS A 1 112 ? -2.161 -10.141 15.954 1.00 94.31 112 LYS A CA 1
ATOM 909 C C . LYS A 1 112 ? -1.784 -9.577 17.322 1.00 94.31 112 LYS A C 1
ATOM 911 O O . LYS A 1 112 ? -2.409 -8.628 17.784 1.00 94.31 112 LYS A O 1
ATOM 916 N N . LYS A 1 113 ? -0.762 -10.157 17.963 1.00 96.44 113 LYS A N 1
ATOM 917 C CA . LYS A 1 113 ? -0.247 -9.654 19.239 1.00 96.44 113 LYS A CA 1
ATOM 918 C C . LYS A 1 113 ? 0.302 -8.236 19.082 1.00 96.44 113 LYS A C 1
ATOM 920 O O . LYS A 1 113 ? -0.028 -7.390 19.898 1.00 96.44 113 LYS A O 1
ATOM 925 N N . TRP A 1 114 ? 1.081 -7.978 18.032 1.00 96.81 114 TRP A N 1
ATOM 926 C CA . TRP A 1 114 ? 1.639 -6.653 17.768 1.00 96.81 114 TRP A CA 1
ATOM 927 C C . TRP A 1 114 ? 0.552 -5.587 17.577 1.00 96.81 114 TRP A C 1
ATOM 929 O O . TRP A 1 114 ? 0.654 -4.523 18.181 1.00 96.81 114 TRP A O 1
ATOM 939 N N . PHE A 1 115 ? -0.517 -5.878 16.824 1.00 95.62 115 PHE A N 1
ATOM 940 C CA . PHE A 1 115 ? -1.652 -4.954 16.695 1.00 95.62 115 PHE A CA 1
ATOM 941 C C . PHE A 1 115 ? -2.287 -4.635 18.057 1.00 95.62 115 PHE A C 1
ATOM 943 O O . PHE A 1 115 ? -2.524 -3.469 18.364 1.00 95.62 115 PHE A O 1
ATOM 950 N N . GLY A 1 116 ? -2.492 -5.655 18.899 1.00 95.25 116 GLY A N 1
ATOM 951 C CA . GLY A 1 116 ? -3.020 -5.477 20.254 1.00 95.25 116 GLY A CA 1
ATOM 952 C C . GLY A 1 116 ? -2.093 -4.674 21.172 1.00 95.25 116 GLY A C 1
ATOM 953 O O . GLY A 1 116 ? -2.559 -3.775 21.860 1.00 95.25 116 GLY A O 1
ATOM 954 N N . ASP A 1 117 ? -0.787 -4.953 21.155 1.00 96.56 117 ASP A N 1
ATOM 955 C CA . ASP A 1 117 ? 0.204 -4.242 21.977 1.00 96.56 117 ASP A CA 1
ATOM 956 C C . ASP A 1 117 ? 0.325 -2.752 21.587 1.00 96.56 117 ASP A C 1
ATOM 958 O O . ASP A 1 117 ? 0.652 -1.922 22.433 1.00 96.56 117 ASP A O 1
ATOM 962 N N . ASN A 1 118 ? 0.069 -2.413 20.316 1.00 94.69 118 ASN A N 1
ATOM 963 C CA . ASN A 1 118 ? 0.161 -1.048 19.785 1.00 94.69 118 ASN A CA 1
ATOM 964 C C . ASN A 1 118 ? -1.197 -0.331 19.689 1.00 94.69 118 ASN A C 1
ATOM 966 O O . ASN A 1 118 ? -1.262 0.757 19.123 1.00 94.69 118 ASN A O 1
ATOM 970 N N . ASN A 1 119 ? -2.274 -0.915 20.229 1.00 93.62 119 ASN A N 1
ATOM 971 C CA . ASN A 1 119 ? -3.637 -0.368 20.166 1.00 93.62 119 ASN A CA 1
ATOM 972 C C . ASN A 1 119 ? -4.120 -0.044 18.739 1.00 93.62 119 ASN A C 1
ATOM 974 O O . ASN A 1 119 ? -4.900 0.884 18.534 1.00 93.62 119 ASN A O 1
ATOM 978 N N . VAL A 1 120 ? -3.674 -0.813 17.746 1.00 93.25 120 VAL A N 1
ATOM 979 C CA . VAL A 1 120 ? -4.094 -0.638 16.353 1.00 93.25 120 VAL A CA 1
ATOM 980 C C . VAL A 1 120 ? -5.262 -1.571 16.067 1.00 93.25 120 VAL A C 1
ATOM 982 O O . VAL A 1 120 ? -5.140 -2.796 16.157 1.00 93.25 120 VAL A O 1
ATOM 985 N N . GLN A 1 121 ? -6.404 -0.995 15.697 1.00 93.31 121 GLN A N 1
ATOM 986 C CA . GLN A 1 121 ? -7.571 -1.774 15.298 1.00 93.31 121 GLN A CA 1
ATOM 987 C C . GLN A 1 121 ? -7.372 -2.352 13.898 1.00 93.31 121 GLN A C 1
ATOM 989 O O . GLN A 1 121 ? -6.899 -1.665 12.994 1.00 93.31 121 GLN A O 1
ATOM 994 N N . VAL A 1 122 ? -7.772 -3.609 13.704 1.00 92.31 122 VAL A N 1
ATOM 995 C CA . VAL A 1 122 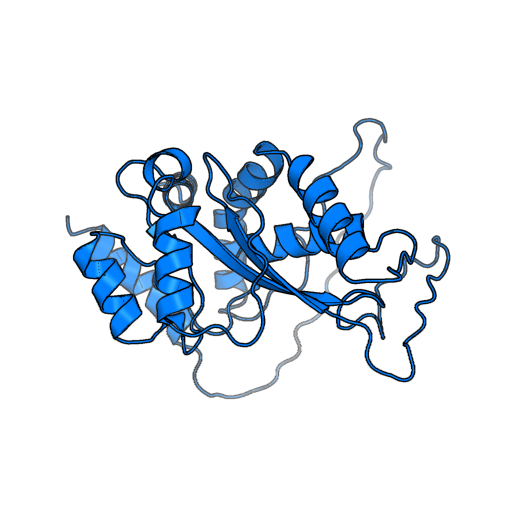? -7.740 -4.269 12.394 1.00 92.31 122 VAL A CA 1
ATOM 996 C C . VAL A 1 122 ? -9.162 -4.441 11.889 1.00 92.31 122 VAL A C 1
ATOM 998 O O . VAL A 1 122 ? -10.008 -5.031 12.564 1.00 92.31 122 VAL A O 1
ATOM 1001 N N . PHE A 1 123 ? -9.417 -3.944 10.684 1.00 89.88 123 PHE A N 1
ATOM 1002 C CA . PHE A 1 123 ? -10.706 -4.038 10.028 1.00 89.88 123 PHE A CA 1
ATOM 1003 C C . PHE A 1 123 ? -11.033 -5.514 9.756 1.00 89.88 123 PHE A C 1
ATOM 1005 O O . PHE A 1 123 ? -10.217 -6.218 9.150 1.00 89.88 123 PHE A O 1
ATOM 1012 N N . PRO A 1 124 ? -12.212 -6.019 10.161 1.00 82.25 124 PRO A N 1
ATOM 1013 C CA . PRO A 1 124 ? -12.554 -7.408 9.915 1.00 82.25 124 PRO A CA 1
ATOM 1014 C C . PRO A 1 124 ? -12.868 -7.609 8.426 1.00 82.25 124 PRO A C 1
ATOM 1016 O O . PRO A 1 124 ? -13.968 -7.332 7.966 1.00 82.25 124 PRO A O 1
ATOM 1019 N N . TRP A 1 125 ? -11.890 -8.070 7.649 1.00 83.00 125 TRP A N 1
ATOM 1020 C CA . TRP A 1 125 ? -12.024 -8.170 6.196 1.00 83.00 125 TRP A CA 1
ATOM 1021 C C . TRP A 1 125 ? -12.634 -9.508 5.746 1.00 83.00 125 TRP A C 1
ATOM 1023 O O . TRP A 1 125 ? -12.147 -10.573 6.149 1.00 83.00 125 TRP A O 1
ATOM 1033 N N . PRO A 1 126 ? -13.670 -9.508 4.886 1.00 75.56 126 PRO A N 1
ATOM 1034 C CA . PRO A 1 126 ? -14.202 -10.741 4.322 1.00 75.56 126 PRO A CA 1
ATOM 1035 C C . PRO A 1 126 ? -13.204 -11.393 3.355 1.00 75.56 126 PRO A C 1
ATOM 1037 O O . PRO A 1 126 ? -12.564 -10.741 2.528 1.00 75.56 126 PRO A O 1
ATOM 1040 N N . ALA A 1 127 ? -13.094 -12.721 3.419 1.00 72.12 127 ALA A N 1
ATOM 1041 C CA . ALA A 1 127 ? -12.252 -13.470 2.492 1.00 72.12 127 ALA A CA 1
ATOM 1042 C C . ALA A 1 127 ? -12.704 -13.256 1.034 1.00 72.12 127 ALA A C 1
ATOM 1044 O O . ALA A 1 127 ? -13.902 -13.201 0.754 1.00 72.12 127 ALA A O 1
ATOM 1045 N N . LYS A 1 128 ? -11.741 -13.200 0.102 1.00 69.56 128 LYS A N 1
ATOM 1046 C CA . LYS A 1 128 ? -11.977 -13.092 -1.354 1.00 69.56 128 LYS A CA 1
ATOM 1047 C C . LYS A 1 128 ? -12.815 -11.877 -1.778 1.00 69.56 128 LYS A C 1
ATOM 1049 O O . LYS A 1 128 ? -13.633 -11.989 -2.684 1.00 69.56 128 LYS A O 1
ATOM 1054 N N . SER A 1 129 ? -12.599 -10.728 -1.146 1.00 74.50 129 SER A N 1
ATOM 1055 C CA . SER A 1 129 ? -13.298 -9.479 -1.485 1.00 74.50 129 SER A CA 1
ATOM 1056 C C . SER A 1 129 ? -12.336 -8.401 -2.010 1.00 74.50 129 SER A C 1
ATOM 1058 O O . SER A 1 129 ? -12.229 -7.346 -1.388 1.00 74.50 129 SER A O 1
ATOM 1060 N N . PRO A 1 130 ? -11.608 -8.644 -3.121 1.00 75.81 130 PRO A N 1
ATOM 1061 C CA . PRO A 1 130 ? -10.711 -7.635 -3.691 1.00 75.81 130 PRO A CA 1
ATOM 1062 C C . PRO A 1 130 ? -11.475 -6.384 -4.152 1.00 75.81 130 PRO A C 1
ATOM 1064 O O . PRO A 1 130 ? -10.959 -5.282 -4.037 1.00 75.81 130 PRO A O 1
ATOM 1067 N N . ASP A 1 131 ? -12.738 -6.528 -4.571 1.00 72.38 131 ASP A N 1
ATOM 1068 C CA . ASP A 1 131 ? -13.570 -5.430 -5.093 1.00 72.38 131 ASP A CA 1
ATOM 1069 C C . ASP A 1 131 ? -13.794 -4.287 -4.080 1.00 72.38 131 ASP A C 1
ATOM 1071 O O . ASP A 1 131 ? -14.032 -3.134 -4.458 1.00 72.38 131 ASP A O 1
ATOM 1075 N N . LEU A 1 132 ? -13.699 -4.599 -2.782 1.00 82.88 132 LEU A N 1
ATOM 1076 C CA . LEU A 1 132 ? -13.802 -3.616 -1.705 1.00 82.88 132 LEU A CA 1
ATOM 1077 C C . LEU A 1 132 ? -12.459 -2.950 -1.374 1.00 82.88 132 LEU A C 1
ATOM 1079 O O . LEU A 1 132 ? -12.458 -1.901 -0.733 1.00 82.88 132 LEU A O 1
ATOM 1083 N N . ASN A 1 133 ? -11.326 -3.538 -1.768 1.00 89.12 133 ASN A N 1
ATOM 1084 C CA . ASN A 1 133 ? -10.015 -2.976 -1.475 1.00 89.12 133 ASN A CA 1
ATOM 1085 C C . ASN A 1 133 ? -9.681 -1.893 -2.506 1.00 89.12 133 ASN A C 1
ATOM 1087 O O . ASN A 1 133 ? -9.355 -2.183 -3.656 1.00 89.12 133 ASN A O 1
ATOM 1091 N N . ILE A 1 134 ? -9.728 -0.626 -2.094 1.00 90.12 134 ILE A N 1
ATOM 1092 C CA . ILE A 1 134 ? -9.423 0.503 -2.985 1.00 90.12 134 ILE A CA 1
ATOM 1093 C C . ILE A 1 134 ? -7.979 0.487 -3.506 1.00 90.12 134 ILE A C 1
ATOM 1095 O O . ILE A 1 134 ? -7.701 1.104 -4.537 1.00 90.12 134 ILE A O 1
ATOM 1099 N N . VAL A 1 135 ? -7.069 -0.237 -2.844 1.00 92.75 135 VAL A N 1
ATOM 1100 C CA . VAL A 1 135 ? -5.681 -0.390 -3.295 1.00 92.75 135 VAL A CA 1
ATOM 1101 C C . VAL A 1 135 ? -5.612 -1.104 -4.648 1.00 92.75 135 VAL A C 1
ATOM 1103 O O . VAL A 1 135 ? -4.760 -0.767 -5.463 1.00 92.75 135 VAL A O 1
ATOM 1106 N N . GLU A 1 136 ? -6.573 -1.968 -4.983 1.00 88.81 136 GLU A N 1
ATOM 1107 C CA . GLU A 1 136 ? -6.648 -2.599 -6.310 1.00 88.81 136 GLU A CA 1
ATOM 1108 C C . GLU A 1 136 ? -6.824 -1.566 -7.439 1.00 88.81 136 GLU A C 1
ATOM 1110 O O . GLU A 1 136 ? -6.269 -1.707 -8.532 1.00 88.81 136 GLU A O 1
ATOM 1115 N N . ASN A 1 137 ? -7.535 -0.461 -7.184 1.00 88.94 137 ASN A N 1
ATOM 1116 C CA . ASN A 1 137 ? -7.663 0.635 -8.152 1.00 88.94 137 ASN A CA 1
ATOM 1117 C C . ASN A 1 137 ? -6.378 1.456 -8.273 1.00 88.94 137 ASN A C 1
ATOM 1119 O O . ASN A 1 137 ? -6.033 1.914 -9.369 1.00 88.94 137 ASN A O 1
ATOM 1123 N N . VAL A 1 138 ? -5.665 1.630 -7.160 1.00 91.81 138 VAL A N 1
ATOM 1124 C CA . VAL A 1 138 ? -4.338 2.252 -7.158 1.00 91.81 138 VAL A CA 1
ATOM 1125 C C . VAL A 1 138 ? -3.386 1.399 -7.994 1.00 91.81 138 VAL A C 1
ATOM 1127 O O . VAL A 1 138 ? -2.721 1.917 -8.892 1.00 91.8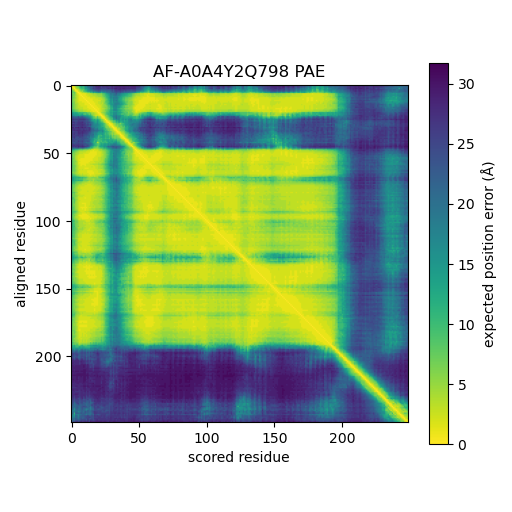1 138 VAL A O 1
ATOM 1130 N N . TRP A 1 139 ? -3.400 0.081 -7.793 1.00 92.19 139 TRP A N 1
ATOM 1131 C CA . TRP A 1 139 ? -2.626 -0.863 -8.583 1.00 92.19 139 TRP A CA 1
ATOM 1132 C C . TRP A 1 139 ? -2.945 -0.817 -10.069 1.00 92.19 139 TRP A C 1
ATOM 1134 O O . TRP A 1 139 ? -2.016 -0.787 -10.874 1.00 92.19 139 TRP A O 1
ATOM 1144 N N . ALA A 1 140 ? -4.223 -0.781 -10.446 1.00 87.00 140 ALA A N 1
ATOM 1145 C CA . ALA A 1 140 ? -4.627 -0.661 -11.844 1.00 87.00 140 ALA A CA 1
ATOM 1146 C C . ALA A 1 140 ? -4.054 0.610 -12.495 1.00 87.00 140 ALA A C 1
ATOM 1148 O O . ALA A 1 140 ? -3.473 0.542 -13.578 1.00 87.00 140 ALA A O 1
ATOM 1149 N N . THR A 1 141 ? -4.128 1.745 -11.794 1.00 86.81 141 THR A N 1
ATOM 1150 C CA . THR A 1 141 ? -3.567 3.020 -12.266 1.00 86.81 141 THR A CA 1
ATOM 1151 C C . THR A 1 141 ? -2.041 2.964 -12.389 1.00 86.81 141 THR A C 1
ATOM 1153 O O . THR A 1 141 ? -1.472 3.456 -13.365 1.00 86.81 141 THR A O 1
ATOM 1156 N N . LEU A 1 142 ? -1.352 2.353 -11.418 1.00 90.94 142 LEU A N 1
ATOM 1157 C CA . LEU A 1 142 ? 0.100 2.174 -11.474 1.00 90.94 142 LEU A CA 1
ATOM 1158 C C . LEU A 1 142 ? 0.503 1.278 -12.648 1.00 90.94 142 LEU A C 1
ATOM 1160 O O . LEU A 1 142 ? 1.399 1.642 -13.402 1.00 90.94 142 LEU A O 1
ATOM 1164 N N . VAL A 1 143 ? -0.185 0.152 -12.851 1.00 88.56 143 VAL A N 1
ATOM 1165 C CA . VAL A 1 143 ? 0.041 -0.758 -13.984 1.00 88.56 143 VAL A CA 1
ATOM 1166 C C . VAL A 1 143 ? -0.130 -0.032 -15.317 1.00 88.56 143 VAL A C 1
ATOM 1168 O O . VAL A 1 143 ? 0.751 -0.132 -16.170 1.00 88.56 143 VAL A O 1
ATOM 1171 N N . GLU A 1 144 ? -1.213 0.730 -15.486 1.00 85.62 144 GLU A N 1
ATOM 1172 C CA . GLU A 1 144 ? -1.472 1.497 -16.709 1.00 85.62 144 GLU A CA 1
ATOM 1173 C C . GLU A 1 144 ? -0.354 2.507 -17.001 1.00 85.62 144 GLU A C 1
ATOM 1175 O O . GLU A 1 144 ? 0.123 2.596 -18.131 1.00 85.62 144 GLU A O 1
ATOM 1180 N N . ARG A 1 145 ? 0.102 3.251 -15.987 1.00 88.50 145 ARG A N 1
ATOM 1181 C CA . ARG A 1 145 ? 1.135 4.285 -16.162 1.00 88.50 145 ARG A CA 1
ATOM 1182 C C . ARG A 1 145 ? 2.543 3.707 -16.340 1.00 88.50 145 ARG A C 1
ATOM 1184 O O . ARG A 1 145 ? 3.342 4.280 -17.075 1.00 88.50 145 ARG A O 1
ATOM 1191 N N . VAL A 1 146 ? 2.855 2.590 -15.682 1.00 89.81 146 VAL A N 1
ATOM 1192 C CA . VAL A 1 146 ? 4.164 1.913 -15.749 1.00 89.81 146 VAL A CA 1
ATOM 1193 C C . VAL A 1 146 ? 4.326 1.168 -17.076 1.00 89.81 146 VAL A C 1
ATOM 1195 O O . VAL A 1 146 ? 5.321 1.355 -17.769 1.00 89.81 146 VAL A O 1
ATOM 1198 N N . TYR A 1 147 ? 3.332 0.374 -17.477 1.00 85.81 147 TYR A N 1
ATOM 1199 C CA . TYR A 1 147 ? 3.396 -0.470 -18.681 1.00 85.81 147 TYR A CA 1
ATOM 1200 C C . TYR A 1 147 ? 2.670 0.115 -19.897 1.00 85.81 147 TYR A C 1
ATOM 1202 O O . TYR A 1 147 ? 2.509 -0.563 -20.919 1.00 85.81 147 TYR A O 1
ATOM 1210 N N . GLY A 1 148 ? 2.208 1.361 -19.791 1.00 81.56 148 GLY A N 1
ATOM 1211 C CA . GLY A 1 148 ? 1.491 2.058 -20.849 1.00 81.56 148 GLY A CA 1
ATOM 1212 C C . GLY A 1 148 ? 2.229 1.986 -22.183 1.00 81.56 148 GLY A C 1
ATOM 1213 O O . GLY A 1 148 ? 3.458 2.006 -22.239 1.00 81.56 148 GLY A O 1
ATOM 1214 N N . GLN A 1 149 ? 1.463 1.884 -23.270 1.00 78.88 149 GLN A N 1
ATOM 1215 C CA . GLN A 1 149 ? 1.991 1.772 -24.637 1.00 78.88 149 GLN A CA 1
ATOM 1216 C C . GLN A 1 149 ? 2.873 0.532 -24.882 1.00 78.88 149 GLN A C 1
ATOM 1218 O O . GLN A 1 149 ? 3.700 0.540 -25.791 1.00 78.88 149 GLN A O 1
ATOM 1223 N N . GLY A 1 150 ? 2.696 -0.539 -24.105 1.00 77.75 150 GLY A N 1
ATOM 1224 C CA . GLY A 1 150 ? 3.472 -1.767 -24.279 1.00 77.75 150 GLY A CA 1
ATOM 1225 C C . GLY A 1 150 ? 4.878 -1.708 -23.681 1.00 77.75 150 GLY A C 1
ATOM 1226 O O . GLY A 1 150 ? 5.734 -2.504 -24.062 1.00 77.75 150 GLY A O 1
ATOM 1227 N N . ARG A 1 151 ? 5.151 -0.752 -22.781 1.00 82.81 151 ARG A N 1
ATOM 1228 C CA . ARG A 1 151 ? 6.479 -0.580 -22.185 1.00 82.81 151 ARG A CA 1
ATOM 1229 C C . ARG A 1 151 ? 6.901 -1.834 -21.416 1.00 82.81 151 ARG A C 1
ATOM 1231 O O . ARG A 1 151 ? 6.136 -2.377 -20.624 1.00 82.81 151 ARG A O 1
ATOM 1238 N N . GLN A 1 152 ? 8.151 -2.236 -21.617 1.00 87.12 152 GLN A N 1
ATOM 1239 C CA . GLN A 1 152 ? 8.841 -3.282 -20.866 1.00 87.12 152 GLN A CA 1
ATOM 1240 C C . GLN A 1 152 ? 10.134 -2.711 -20.279 1.00 87.12 152 GLN A C 1
ATOM 1242 O O . GLN A 1 152 ? 10.574 -1.624 -20.665 1.00 87.12 152 GLN A O 1
ATOM 1247 N N . TYR A 1 153 ? 10.731 -3.436 -19.339 1.00 88.38 153 TYR A N 1
ATOM 1248 C CA . TYR A 1 153 ? 11.927 -2.998 -18.623 1.00 88.38 153 TYR A CA 1
ATOM 1249 C C . TYR A 1 153 ? 13.072 -3.979 -18.837 1.00 88.38 153 TYR A C 1
ATOM 1251 O O . TYR A 1 153 ? 12.858 -5.192 -18.876 1.00 88.38 153 TYR A O 1
ATOM 1259 N N . GLU A 1 154 ? 14.300 -3.470 -18.949 1.00 87.75 154 GLU A N 1
ATOM 1260 C CA . GLU A 1 154 ? 15.460 -4.341 -19.161 1.00 87.75 154 GLU A CA 1
ATOM 1261 C C . GLU A 1 154 ? 15.950 -4.985 -17.869 1.00 87.75 154 GLU A C 1
ATOM 1263 O O . GLU A 1 154 ? 16.501 -6.087 -17.864 1.00 87.75 154 GLU A O 1
ATOM 1268 N N . ASN A 1 155 ? 15.743 -4.297 -16.750 1.00 90.06 155 ASN A N 1
ATOM 1269 C CA . ASN A 1 155 ? 16.211 -4.733 -15.449 1.00 90.06 155 ASN A CA 1
ATOM 1270 C C . ASN A 1 155 ? 15.317 -4.200 -14.323 1.00 90.06 155 ASN A C 1
ATOM 1272 O O . ASN A 1 155 ? 14.533 -3.264 -14.479 1.00 90.06 155 ASN A O 1
ATOM 1276 N N . VAL A 1 156 ? 15.466 -4.817 -13.151 1.00 91.69 156 VAL A N 1
ATOM 1277 C CA . VAL A 1 156 ? 14.663 -4.516 -11.956 1.00 91.69 156 VAL A CA 1
ATOM 1278 C C . VAL A 1 156 ? 14.860 -3.080 -11.470 1.00 91.69 156 VAL A C 1
ATOM 1280 O O . VAL A 1 156 ? 13.929 -2.495 -10.923 1.00 91.69 156 VAL A O 1
ATOM 1283 N N . LYS A 1 157 ? 16.045 -2.498 -11.684 1.00 94.50 157 LYS A N 1
ATOM 1284 C CA . LYS A 1 157 ? 16.340 -1.126 -11.264 1.00 94.50 157 LYS A CA 1
ATOM 1285 C C . LYS A 1 157 ? 15.498 -0.117 -12.052 1.00 94.50 157 LYS A C 1
ATOM 1287 O O . LYS A 1 157 ? 14.886 0.746 -11.439 1.00 94.50 157 LYS A O 1
ATOM 1292 N N . GLU A 1 158 ? 15.398 -0.262 -13.371 1.00 95.06 158 GLU A N 1
ATOM 1293 C CA . GLU A 1 158 ? 14.558 0.622 -14.194 1.00 95.06 158 GLU A CA 1
ATOM 1294 C C . GLU A 1 158 ? 13.071 0.506 -13.841 1.00 95.06 158 GLU A C 1
ATOM 1296 O O . GLU A 1 158 ? 12.365 1.514 -13.782 1.00 95.06 158 GLU A O 1
ATOM 1301 N N . LEU A 1 159 ? 12.590 -0.717 -13.580 1.00 94.94 159 LEU A N 1
ATOM 1302 C CA . LEU A 1 159 ? 11.210 -0.937 -13.143 1.00 94.94 159 LEU A CA 1
ATOM 1303 C C . LEU A 1 159 ? 10.943 -0.257 -11.790 1.00 94.94 159 LEU A C 1
ATOM 1305 O O . LEU A 1 159 ? 9.922 0.408 -11.632 1.00 94.94 159 LEU A O 1
ATOM 1309 N N . HIS A 1 160 ? 11.873 -0.380 -10.840 1.00 95.94 160 HIS A N 1
ATOM 1310 C CA . HIS A 1 160 ? 11.799 0.280 -9.535 1.00 95.94 160 HIS A CA 1
ATOM 1311 C C . HIS A 1 160 ? 11.743 1.806 -9.671 1.00 95.94 160 HIS A C 1
ATOM 1313 O O . HIS A 1 160 ? 10.830 2.435 -9.146 1.00 95.94 160 HIS A O 1
ATOM 1319 N N . GLU A 1 161 ? 12.683 2.406 -10.407 1.00 96.62 161 GLU A N 1
ATOM 1320 C CA . GLU A 1 161 ? 12.734 3.860 -10.620 1.00 96.62 161 GLU A CA 1
ATOM 1321 C C . GLU A 1 161 ? 11.460 4.378 -11.303 1.00 96.62 161 GLU A C 1
ATOM 1323 O O . GLU A 1 161 ? 10.949 5.448 -10.966 1.00 96.62 161 GLU A O 1
ATOM 1328 N N . SER A 1 162 ? 10.905 3.604 -12.239 1.00 96.25 162 SER A N 1
ATOM 1329 C CA . SER A 1 162 ? 9.654 3.964 -12.899 1.00 96.25 162 SER A CA 1
ATOM 1330 C C . SER A 1 162 ? 8.448 3.875 -11.966 1.00 96.25 162 SER A C 1
ATOM 1332 O O . SER A 1 162 ? 7.578 4.740 -12.044 1.00 96.25 162 SER A O 1
ATOM 1334 N N . LEU A 1 163 ? 8.380 2.859 -11.101 1.00 97.06 163 LEU A N 1
ATOM 1335 C CA . LEU A 1 163 ? 7.325 2.731 -10.094 1.00 97.06 163 LEU A CA 1
ATOM 1336 C C . LEU A 1 163 ? 7.357 3.905 -9.114 1.00 97.06 163 LEU A C 1
ATOM 1338 O O . LEU A 1 163 ? 6.324 4.541 -8.908 1.00 97.06 163 LEU A O 1
ATOM 1342 N N . ASP A 1 164 ? 8.537 4.246 -8.591 1.00 97.25 164 ASP A N 1
ATOM 1343 C CA . ASP A 1 164 ? 8.710 5.398 -7.701 1.00 97.25 164 ASP A CA 1
ATOM 1344 C C . ASP A 1 164 ? 8.306 6.702 -8.386 1.00 97.25 164 ASP A C 1
ATOM 1346 O O . ASP A 1 164 ? 7.571 7.508 -7.817 1.00 97.25 164 ASP A O 1
ATOM 1350 N N . SER A 1 165 ? 8.750 6.915 -9.628 1.00 96.81 165 SER A N 1
ATOM 1351 C CA . SER A 1 165 ? 8.409 8.117 -10.390 1.00 96.81 165 SER A CA 1
ATOM 1352 C C . SER A 1 165 ? 6.897 8.261 -10.560 1.00 96.81 165 SER A C 1
ATOM 1354 O O . SER A 1 165 ? 6.347 9.320 -10.255 1.00 96.81 165 SER A O 1
ATOM 1356 N N . VAL A 1 166 ? 6.209 7.194 -10.974 1.00 95.75 166 VAL A N 1
ATOM 1357 C CA . VAL A 1 166 ? 4.752 7.213 -11.139 1.00 95.75 166 VAL A CA 1
ATOM 1358 C C . VAL A 1 166 ? 4.059 7.424 -9.794 1.00 95.75 166 VAL A C 1
ATOM 1360 O O . VAL A 1 166 ? 3.175 8.278 -9.701 1.00 95.75 166 VAL A O 1
ATOM 1363 N N . TRP A 1 167 ? 4.465 6.712 -8.742 1.00 97.38 167 TRP A N 1
ATOM 1364 C CA . TRP A 1 167 ? 3.860 6.847 -7.418 1.00 97.38 167 TRP A CA 1
ATOM 1365 C C . TRP A 1 167 ? 4.029 8.250 -6.842 1.00 97.38 167 TRP A C 1
ATOM 1367 O O . TRP A 1 167 ? 3.089 8.805 -6.283 1.00 97.38 167 TRP A O 1
ATOM 1377 N N . ASN A 1 168 ? 5.179 8.886 -7.055 1.00 95.94 168 ASN A N 1
ATOM 1378 C CA . ASN A 1 168 ? 5.424 10.262 -6.628 1.00 95.94 168 ASN A CA 1
ATOM 1379 C C . ASN A 1 168 ? 4.500 11.280 -7.315 1.00 95.94 168 ASN A C 1
ATOM 1381 O O . ASN A 1 168 ? 4.205 12.316 -6.726 1.00 95.94 168 ASN A O 1
ATOM 1385 N N . THR A 1 169 ? 3.974 10.967 -8.504 1.00 94.38 169 THR A N 1
ATOM 1386 C CA . THR A 1 169 ? 2.961 11.798 -9.183 1.00 94.38 169 THR A CA 1
ATOM 1387 C C . THR A 1 169 ? 1.521 11.510 -8.753 1.00 94.38 169 THR A C 1
ATOM 1389 O O . THR A 1 169 ? 0.614 12.233 -9.164 1.00 94.38 169 THR A O 1
ATOM 1392 N N . PHE A 1 170 ? 1.277 10.463 -7.957 1.00 91.12 170 PHE A N 1
ATOM 1393 C CA . PHE A 1 170 ? -0.072 10.106 -7.521 1.00 91.12 170 PHE A CA 1
ATOM 1394 C C . PHE A 1 170 ? -0.596 11.155 -6.537 1.00 91.12 170 PHE A C 1
ATOM 1396 O O . PHE A 1 170 ? 0.005 11.393 -5.480 1.00 91.12 170 PHE A O 1
ATOM 1403 N N . CYS A 1 171 ? -1.706 11.803 -6.895 1.00 92.75 171 CYS A N 1
ATOM 1404 C CA . CYS A 1 171 ? -2.279 12.870 -6.091 1.00 92.75 171 CYS A CA 1
ATOM 1405 C C . CYS A 1 171 ? -3.141 12.286 -4.972 1.00 92.75 171 CYS A C 1
ATOM 1407 O O . CYS A 1 171 ? -3.919 11.357 -5.188 1.00 92.75 171 CYS A O 1
ATOM 1409 N N . GLN A 1 172 ? -3.071 12.883 -3.779 1.00 95.44 172 GLN A N 1
ATOM 1410 C CA . GLN A 1 172 ? -3.933 12.492 -2.661 1.00 95.44 172 GLN A CA 1
ATOM 1411 C C . GLN A 1 172 ? -5.423 12.627 -3.014 1.00 95.44 172 GLN A C 1
ATOM 1413 O O . GLN A 1 172 ? -6.251 11.865 -2.522 1.00 95.44 172 GLN A O 1
ATOM 1418 N N . LYS A 1 173 ? -5.774 13.550 -3.919 1.00 94.62 173 LYS A N 1
ATOM 1419 C CA . LYS A 1 173 ? -7.156 13.726 -4.369 1.00 94.62 173 LYS A CA 1
ATOM 1420 C C . LYS A 1 173 ? -7.697 12.501 -5.112 1.00 94.62 173 LYS A C 1
ATOM 1422 O O . LYS A 1 173 ? -8.869 12.175 -4.947 1.00 94.62 173 LYS A O 1
ATOM 1427 N N . ASP A 1 174 ? -6.856 11.803 -5.873 1.00 91.75 174 ASP A N 1
ATOM 1428 C CA . ASP A 1 174 ? -7.256 10.581 -6.579 1.00 91.75 174 ASP A CA 1
ATOM 1429 C C . ASP A 1 174 ? -7.609 9.472 -5.579 1.00 91.75 174 ASP A C 1
ATOM 1431 O O . ASP A 1 174 ? -8.616 8.788 -5.742 1.00 91.75 174 ASP A O 1
ATOM 1435 N N . ILE A 1 175 ? -6.839 9.362 -4.490 1.00 93.88 175 ILE A N 1
ATOM 1436 C CA . ILE A 1 175 ? -7.112 8.437 -3.381 1.00 93.88 175 ILE A CA 1
ATOM 1437 C C . ILE A 1 175 ? -8.427 8.805 -2.690 1.00 93.88 175 ILE A C 1
ATOM 1439 O O . ILE A 1 175 ? -9.283 7.947 -2.500 1.00 93.88 175 ILE A O 1
ATOM 1443 N N . GLN A 1 176 ? -8.633 10.081 -2.359 1.00 94.69 176 GLN A N 1
ATOM 1444 C CA . GLN A 1 176 ? -9.869 10.543 -1.716 1.00 94.69 176 GLN A CA 1
ATOM 1445 C C . GLN A 1 176 ? -11.114 10.238 -2.559 1.00 94.69 176 GLN A C 1
ATOM 1447 O O . GLN A 1 176 ? -12.122 9.799 -2.016 1.00 94.69 176 GLN A O 1
ATOM 1452 N N . ASN A 1 177 ? -11.031 10.365 -3.886 1.00 91.06 177 ASN A N 1
ATOM 1453 C CA . ASN A 1 177 ? -12.136 9.988 -4.770 1.00 91.06 177 ASN A CA 1
ATOM 1454 C C . ASN A 1 177 ? -12.453 8.476 -4.702 1.00 91.06 177 ASN A C 1
ATOM 1456 O O . ASN A 1 177 ? -13.607 8.079 -4.877 1.00 91.06 177 ASN A O 1
ATOM 1460 N N . LEU A 1 178 ? -11.459 7.616 -4.432 1.00 90.56 178 LEU A N 1
ATOM 1461 C CA . LEU A 1 178 ? -11.695 6.188 -4.186 1.00 90.56 178 LEU A CA 1
ATOM 1462 C C . LEU A 1 178 ? -12.438 5.966 -2.862 1.00 90.56 178 LEU A C 1
ATOM 1464 O O . LEU A 1 178 ? -13.384 5.179 -2.839 1.00 90.56 178 LEU A O 1
ATOM 1468 N N . TYR A 1 179 ? -12.083 6.692 -1.799 1.00 92.44 179 TYR A N 1
ATOM 1469 C CA . TYR A 1 179 ? -12.834 6.674 -0.536 1.00 92.44 179 TYR A CA 1
ATOM 1470 C C . TYR A 1 179 ? -14.284 7.126 -0.725 1.00 92.44 179 TYR A C 1
ATOM 1472 O O . TYR A 1 179 ? -15.200 6.447 -0.261 1.00 92.44 179 TYR A O 1
ATOM 1480 N N . ASP A 1 180 ? -14.507 8.205 -1.478 1.00 89.56 180 ASP A N 1
ATOM 1481 C CA . ASP A 1 180 ? -15.849 8.715 -1.784 1.00 89.56 180 ASP A CA 1
ATOM 1482 C C . ASP A 1 180 ? -16.711 7.674 -2.531 1.00 89.56 180 ASP A C 1
ATOM 1484 O O . ASP A 1 180 ? -17.940 7.690 -2.442 1.00 89.56 180 ASP A O 1
ATOM 1488 N N . SER A 1 181 ? -16.077 6.728 -3.236 1.00 87.88 181 SER A N 1
ATOM 1489 C CA . SER A 1 181 ? -16.761 5.640 -3.942 1.00 87.88 181 SER A CA 1
ATOM 1490 C C . SER A 1 181 ? -17.179 4.461 -3.048 1.00 87.88 181 SER A C 1
ATOM 1492 O O . SER A 1 181 ? -18.031 3.668 -3.454 1.00 87.88 181 SER A O 1
ATOM 1494 N N . MET A 1 182 ? -16.628 4.339 -1.833 1.00 88.31 182 MET A N 1
ATOM 1495 C CA . MET A 1 182 ? -16.834 3.173 -0.961 1.00 88.31 182 MET A CA 1
ATOM 1496 C C . MET A 1 182 ? -18.300 2.875 -0.623 1.00 88.31 182 MET A C 1
ATOM 1498 O O . MET A 1 182 ? -18.699 1.712 -0.736 1.00 88.31 182 MET A O 1
ATOM 1502 N N . PRO A 1 183 ? -19.149 3.863 -0.274 1.00 87.12 183 PRO A N 1
ATOM 1503 C CA . PRO A 1 183 ? -20.559 3.594 -0.003 1.00 87.12 183 PRO A CA 1
ATOM 1504 C C . PRO A 1 183 ? -21.290 2.945 -1.185 1.00 87.12 183 PRO A C 1
ATOM 1506 O O . PRO A 1 183 ? -22.096 2.037 -0.980 1.00 87.12 183 PRO A O 1
ATOM 1509 N N . ASN A 1 184 ? -20.980 3.367 -2.416 1.00 84.44 184 ASN A N 1
ATOM 1510 C CA . ASN A 1 184 ? -21.594 2.804 -3.619 1.00 84.44 184 ASN A CA 1
ATOM 1511 C C . ASN A 1 184 ? -21.080 1.390 -3.900 1.00 84.44 184 ASN A C 1
ATOM 1513 O O . ASN A 1 184 ? -21.889 0.507 -4.165 1.00 84.44 184 ASN A O 1
ATOM 1517 N N . ARG A 1 185 ? -19.773 1.138 -3.740 1.00 85.19 185 ARG A N 1
ATOM 1518 C CA . ARG A 1 185 ? -19.192 -0.213 -3.870 1.00 85.19 185 ARG A CA 1
ATOM 1519 C C . ARG A 1 185 ? -19.832 -1.211 -2.915 1.00 85.19 185 ARG A C 1
ATOM 1521 O O . ARG A 1 185 ? -20.154 -2.328 -3.301 1.00 85.19 185 ARG A O 1
ATOM 1528 N N . VAL A 1 186 ? -20.034 -0.801 -1.664 1.00 83.00 186 VAL A N 1
ATOM 1529 C CA . VAL A 1 186 ? -20.691 -1.634 -0.651 1.00 83.00 186 VAL A CA 1
ATOM 1530 C C . VAL A 1 186 ? -22.158 -1.861 -1.003 1.00 83.00 186 VAL A C 1
ATOM 1532 O O . VAL A 1 186 ? -22.643 -2.988 -0.905 1.00 83.00 186 VAL A O 1
ATOM 1535 N N . PHE A 1 187 ? -22.868 -0.814 -1.430 1.00 82.81 187 PHE A N 1
ATOM 1536 C CA . PHE A 1 187 ? -24.257 -0.934 -1.865 1.00 82.81 187 PHE A CA 1
ATOM 1537 C C . PHE A 1 187 ? -24.399 -1.916 -3.030 1.00 82.81 187 PHE A C 1
ATOM 1539 O O . PHE A 1 187 ? -25.235 -2.815 -2.972 1.00 82.81 187 PHE A O 1
ATOM 1546 N N . GLU A 1 188 ? -23.555 -1.782 -4.050 1.00 80.88 188 GLU A N 1
ATOM 1547 C CA . GLU A 1 188 ? -23.475 -2.711 -5.171 1.00 80.88 188 GLU A CA 1
ATOM 1548 C C . GLU A 1 188 ? -23.200 -4.129 -4.666 1.00 80.88 188 GLU A C 1
ATOM 1550 O O . GLU A 1 188 ? -24.019 -5.013 -4.913 1.00 80.88 188 GLU A O 1
ATOM 1555 N N . LEU A 1 189 ? -22.155 -4.339 -3.852 1.00 78.19 189 LEU A N 1
ATOM 1556 C CA . LEU A 1 189 ? -21.821 -5.655 -3.291 1.00 78.19 189 LEU A CA 1
ATOM 1557 C C . LEU A 1 189 ? -23.030 -6.351 -2.648 1.00 78.19 189 LEU A C 1
ATOM 1559 O O . LEU A 1 189 ? -23.280 -7.540 -2.872 1.00 78.19 189 LEU A O 1
ATOM 1563 N N . ILE A 1 190 ? -23.810 -5.591 -1.876 1.00 78.25 190 ILE A N 1
ATOM 1564 C CA . ILE A 1 190 ? -25.038 -6.069 -1.239 1.00 78.25 190 ILE A CA 1
ATOM 1565 C C . ILE A 1 190 ? -26.096 -6.443 -2.289 1.00 78.25 190 ILE A C 1
ATOM 1567 O O . ILE A 1 190 ? -26.731 -7.490 -2.153 1.00 78.25 190 ILE A O 1
ATOM 1571 N N . GLN A 1 191 ? -26.271 -5.636 -3.339 1.00 77.75 191 GLN A N 1
ATOM 1572 C CA . GLN A 1 191 ? -27.241 -5.892 -4.409 1.00 77.75 191 GLN A CA 1
ATOM 1573 C C . GLN A 1 191 ? -26.934 -7.159 -5.215 1.00 77.75 191 GLN A C 1
ATOM 1575 O O . GLN A 1 191 ? -27.864 -7.902 -5.524 1.00 77.75 191 GLN A O 1
ATOM 1580 N N . ALA A 1 192 ? -25.666 -7.483 -5.502 1.00 76.62 192 ALA A N 1
ATOM 1581 C CA . ALA A 1 192 ? -25.354 -8.773 -6.144 1.00 76.62 192 ALA A CA 1
ATOM 1582 C C . ALA A 1 192 ? -25.343 -9.960 -5.171 1.00 76.62 192 ALA A C 1
ATOM 1584 O O . ALA A 1 192 ? -24.903 -11.051 -5.542 1.00 76.62 192 ALA A O 1
ATOM 1585 N N . GLY A 1 193 ? -25.791 -9.778 -3.926 1.00 76.06 193 GLY A N 1
ATOM 1586 C CA . GLY A 1 193 ? -25.820 -10.841 -2.927 1.00 76.06 193 GLY A CA 1
ATOM 1587 C C . GLY A 1 193 ? -24.428 -11.320 -2.506 1.00 76.06 193 GLY A C 1
ATOM 1588 O O . GLY A 1 193 ? -24.284 -12.479 -2.122 1.00 76.06 193 GLY A O 1
ATOM 1589 N N . GLY A 1 194 ? -23.412 -10.453 -2.586 1.00 62.44 194 GLY A N 1
ATOM 1590 C CA . GLY A 1 194 ? -22.023 -10.779 -2.251 1.00 62.44 194 GLY A CA 1
ATOM 1591 C C . GLY A 1 194 ? -21.220 -11.447 -3.374 1.00 62.44 194 GLY A C 1
ATOM 1592 O O . GLY A 1 194 ? -20.159 -12.002 -3.096 1.00 62.44 194 GLY A O 1
ATOM 1593 N N . ASN A 1 195 ? -21.708 -11.424 -4.619 1.00 61.19 195 ASN A N 1
ATOM 1594 C CA . ASN A 1 195 ? -20.941 -11.867 -5.788 1.00 61.19 195 ASN A CA 1
ATOM 1595 C C . ASN A 1 195 ? -19.984 -10.768 -6.290 1.00 61.19 195 ASN A C 1
ATOM 1597 O O . ASN A 1 195 ? -20.236 -9.585 -6.067 1.00 61.19 195 ASN A O 1
ATOM 1601 N N . GLN A 1 196 ? -18.902 -11.169 -6.974 1.00 54.31 196 GLN A N 1
ATOM 1602 C CA . GLN A 1 196 ? -17.893 -10.250 -7.519 1.00 54.31 196 GLN A CA 1
ATOM 1603 C C . GLN A 1 196 ? -18.490 -9.233 -8.501 1.00 54.31 196 GLN A C 1
ATOM 1605 O O . GLN A 1 196 ? -19.276 -9.593 -9.382 1.00 54.31 196 GLN A O 1
ATOM 1610 N N . PHE A 1 197 ? -18.044 -7.983 -8.387 1.00 55.94 197 PHE A N 1
ATOM 1611 C CA . PHE A 1 197 ? -18.408 -6.883 -9.278 1.00 55.94 197 PHE A CA 1
ATOM 1612 C C . PHE A 1 197 ? -17.308 -6.648 -10.308 1.00 55.94 197 PHE A C 1
ATOM 1614 O O . PHE A 1 197 ? -16.346 -5.920 -10.073 1.00 55.94 197 PHE A O 1
ATOM 1621 N N . ILE A 1 198 ? -17.460 -7.228 -11.500 1.00 39.56 198 ILE A N 1
ATOM 1622 C CA . ILE A 1 198 ? -16.586 -6.894 -12.626 1.00 39.56 198 ILE A CA 1
ATOM 1623 C C . ILE A 1 198 ? -17.104 -5.610 -13.286 1.00 39.56 198 ILE A C 1
ATOM 1625 O O . ILE A 1 198 ? -17.993 -5.642 -14.131 1.00 39.56 198 ILE A O 1
ATOM 1629 N N . GLY A 1 199 ? -16.483 -4.487 -12.920 1.00 43.19 199 GLY A N 1
ATOM 1630 C CA . GLY A 1 199 ? -16.343 -3.313 -13.782 1.00 43.19 199 GLY A CA 1
ATOM 1631 C C . GLY A 1 199 ? -17.332 -2.169 -13.556 1.00 43.19 199 GLY A C 1
ATOM 1632 O O . GLY A 1 199 ? -18.449 -2.215 -14.053 1.00 43.19 199 GLY A O 1
ATOM 1633 N N . GLN A 1 200 ? -16.848 -1.082 -12.935 1.00 38.16 200 GLN A N 1
ATOM 1634 C CA . GLN A 1 200 ? -17.231 0.298 -13.308 1.00 38.16 200 GLN A CA 1
ATOM 1635 C C . GLN A 1 200 ? -16.358 1.419 -12.700 1.00 38.16 200 GLN A C 1
ATOM 1637 O O . GLN A 1 200 ? -16.407 2.544 -13.186 1.00 38.16 200 GLN A O 1
ATOM 1642 N N . TYR A 1 201 ? -15.485 1.153 -11.721 1.00 37.03 201 TYR A N 1
ATOM 1643 C CA . TYR A 1 201 ? -14.775 2.234 -11.006 1.00 37.03 201 TYR A CA 1
ATOM 1644 C C . TYR A 1 201 ? -13.504 2.807 -11.665 1.00 37.03 201 TYR A C 1
ATOM 1646 O O . TYR A 1 201 ? -12.869 3.681 -11.083 1.00 37.03 201 TYR A O 1
ATOM 1654 N N . LEU A 1 202 ? -13.131 2.386 -12.879 1.00 34.41 202 LEU A N 1
ATOM 1655 C CA . LEU A 1 202 ? -11.949 2.916 -13.588 1.00 34.41 202 LEU A CA 1
ATOM 1656 C C . LEU A 1 202 ? -12.231 4.122 -14.505 1.00 34.41 202 LEU A C 1
ATOM 1658 O O . LEU A 1 202 ? -11.363 4.519 -15.273 1.00 34.41 202 LEU A O 1
ATOM 1662 N N . SER A 1 203 ? -13.414 4.743 -14.448 1.00 30.83 203 SER A N 1
ATOM 1663 C CA . SER A 1 203 ? -13.732 5.878 -15.328 1.00 30.83 203 SER A CA 1
ATOM 1664 C C . SER A 1 203 ? -14.236 7.099 -14.559 1.00 30.83 203 SER A C 1
ATOM 1666 O O . SER A 1 203 ? -15.405 7.467 -14.633 1.00 30.83 203 SER A O 1
ATOM 1668 N N . VAL A 1 204 ? -13.336 7.761 -13.826 1.00 28.59 204 VAL A N 1
ATOM 1669 C CA . VAL A 1 204 ? -13.576 9.125 -13.318 1.00 28.59 204 VAL A CA 1
ATOM 1670 C C . VAL A 1 204 ? -12.420 10.054 -13.694 1.00 28.59 204 VAL A C 1
ATOM 1672 O O . VAL A 1 204 ? -11.893 10.797 -12.880 1.00 28.59 204 VAL A O 1
ATOM 1675 N N . HIS A 1 205 ? -12.050 10.053 -14.971 1.00 27.17 205 HIS A N 1
ATOM 1676 C CA . HIS A 1 205 ? -11.462 11.222 -15.625 1.00 27.17 205 HIS A CA 1
ATOM 1677 C C . HIS A 1 205 ? -12.184 11.414 -16.958 1.00 27.17 205 HIS A C 1
ATOM 1679 O O . HIS A 1 205 ? -11.771 10.918 -18.002 1.00 27.17 205 HIS A O 1
ATOM 1685 N N . LYS A 1 206 ? -13.329 12.104 -16.912 1.00 29.78 206 LYS A N 1
ATOM 1686 C CA . LYS A 1 206 ? -13.857 12.756 -18.110 1.00 29.78 206 LYS A CA 1
ATOM 1687 C C . LYS A 1 206 ? -13.047 14.031 -18.306 1.00 29.78 206 LYS A C 1
ATOM 1689 O O . LYS A 1 206 ? -13.132 14.937 -17.481 1.00 29.78 206 LYS A O 1
ATOM 1694 N N . ASP A 1 207 ? -12.273 14.074 -19.384 1.00 27.23 207 ASP A N 1
ATOM 1695 C CA . ASP A 1 207 ? -11.652 15.294 -19.893 1.00 27.23 207 ASP A CA 1
ATOM 1696 C C . ASP A 1 207 ? -12.680 16.443 -19.949 1.00 27.23 207 ASP A C 1
ATOM 1698 O O . ASP A 1 207 ? -13.775 16.247 -20.492 1.00 27.23 207 ASP A O 1
ATOM 1702 N N . PRO A 1 208 ? -12.351 17.660 -19.478 1.00 28.00 208 PRO A N 1
ATOM 1703 C CA . PRO A 1 208 ? -13.272 18.799 -19.489 1.00 28.00 208 PRO A CA 1
ATOM 1704 C C . PRO A 1 208 ? -13.540 19.391 -20.890 1.00 28.00 208 PRO A C 1
ATOM 1706 O O . PRO A 1 208 ? -14.151 20.450 -20.994 1.00 28.00 208 PRO A O 1
ATOM 1709 N N . PHE A 1 209 ? -13.130 18.728 -21.980 1.00 30.02 209 PHE A N 1
ATOM 1710 C CA . PHE A 1 209 ? -13.181 19.283 -23.341 1.00 30.02 209 PHE A CA 1
ATOM 1711 C C . PHE A 1 209 ? -14.062 18.533 -24.351 1.00 30.02 209 PHE A C 1
ATOM 1713 O O . PHE A 1 209 ? -13.977 18.804 -25.547 1.00 30.02 209 PHE A O 1
ATOM 1720 N N . SER A 1 210 ? -14.957 17.638 -23.924 1.00 31.33 210 SER A N 1
ATOM 1721 C CA . SER A 1 210 ? -15.882 16.974 -24.858 1.00 31.33 210 SER A CA 1
ATOM 1722 C C . SER A 1 210 ? -17.353 17.242 -24.526 1.00 31.33 210 SER A C 1
ATOM 1724 O O . SER A 1 210 ? -17.884 16.793 -23.513 1.00 31.33 210 SER A O 1
ATOM 1726 N N . ASN A 1 211 ? -18.031 17.983 -25.410 1.00 26.27 211 ASN A N 1
ATOM 1727 C CA . ASN A 1 211 ? -19.491 18.104 -25.399 1.00 26.27 211 ASN A CA 1
ATOM 1728 C C . ASN A 1 211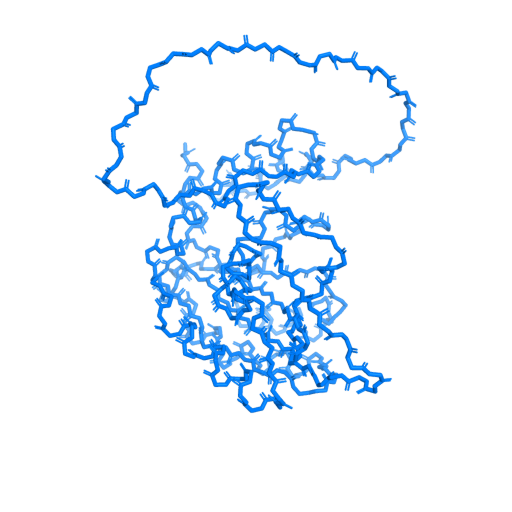 ? -20.138 16.724 -25.639 1.00 26.27 211 ASN A C 1
ATOM 1730 O O . ASN A 1 211 ? -19.667 15.980 -26.505 1.00 26.27 211 ASN A O 1
ATOM 1734 N N . PRO A 1 212 ? -21.232 16.375 -24.937 1.00 29.50 212 PRO A N 1
ATOM 1735 C CA . PRO A 1 212 ? -21.871 15.075 -25.095 1.00 29.50 212 PRO A CA 1
ATOM 1736 C C . PRO A 1 212 ? -22.716 15.026 -26.378 1.00 29.50 212 PRO A C 1
ATOM 1738 O O . PRO A 1 212 ? -23.507 15.944 -26.617 1.00 29.50 212 PRO A O 1
ATOM 1741 N N . PRO A 1 213 ? -22.642 13.952 -27.186 1.00 28.50 213 PRO A N 1
ATOM 1742 C CA . PRO A 1 213 ? -23.688 13.676 -28.147 1.00 28.50 213 PRO A CA 1
ATOM 1743 C C . PRO A 1 213 ? -24.907 13.087 -27.430 1.00 28.50 213 PRO A C 1
ATOM 1745 O O . PRO A 1 213 ? -24.831 12.232 -26.548 1.00 28.50 213 PRO A O 1
ATOM 1748 N N . THR A 1 214 ? -26.048 13.611 -27.839 1.00 31.27 214 THR A N 1
ATOM 1749 C CA . THR A 1 214 ? -27.404 13.324 -27.403 1.00 31.27 214 THR A CA 1
ATOM 1750 C C . THR A 1 214 ? -27.844 11.891 -27.739 1.00 31.27 214 THR A C 1
ATOM 1752 O O . THR A 1 214 ? -27.757 11.461 -28.882 1.00 31.27 214 THR A O 1
ATOM 1755 N N . ASN A 1 215 ? -28.474 11.244 -26.749 1.00 28.22 215 ASN A N 1
ATOM 1756 C CA . ASN A 1 215 ? -29.594 10.299 -26.883 1.00 28.22 215 ASN A CA 1
ATOM 1757 C C . ASN A 1 215 ? -29.339 8.882 -27.469 1.00 28.22 215 ASN A C 1
ATOM 1759 O O . ASN A 1 215 ? -29.093 8.735 -28.663 1.00 28.22 215 ASN A O 1
ATOM 1763 N N . ARG A 1 216 ? -29.543 7.841 -26.635 1.00 26.69 216 ARG A N 1
ATOM 1764 C CA . ARG A 1 216 ? -30.276 6.559 -26.876 1.00 26.69 216 ARG A CA 1
ATOM 1765 C C . ARG A 1 216 ? -29.915 5.559 -25.760 1.00 26.69 216 ARG A C 1
ATOM 1767 O O . ARG A 1 216 ? -28.752 5.233 -25.592 1.00 26.69 216 ARG A O 1
ATOM 1774 N N . ARG A 1 217 ? -30.828 5.288 -24.823 1.00 24.28 217 ARG A N 1
ATOM 1775 C CA . ARG A 1 217 ? -31.896 4.260 -24.813 1.00 24.28 217 ARG A CA 1
ATOM 1776 C C . ARG A 1 217 ? -31.395 2.954 -24.172 1.00 24.28 217 ARG A C 1
ATOM 1778 O O . ARG A 1 217 ? -30.589 2.240 -24.750 1.00 24.28 217 ARG A O 1
ATOM 1785 N N . LEU A 1 218 ? -31.883 2.738 -22.950 1.00 32.59 218 LEU A N 1
ATOM 1786 C CA . LEU A 1 218 ? -31.836 1.513 -22.151 1.00 32.59 218 LEU A CA 1
ATOM 1787 C C . LEU A 1 218 ? -32.430 0.350 -22.951 1.00 32.59 218 LEU A C 1
ATOM 1789 O O . LEU A 1 218 ? -33.544 0.531 -23.433 1.00 32.59 218 LEU A O 1
ATOM 1793 N N . GLU A 1 219 ? -31.761 -0.803 -23.021 1.00 26.73 219 GLU A N 1
ATOM 1794 C CA . GLU A 1 219 ? -32.419 -2.105 -23.209 1.00 26.73 219 GLU A CA 1
ATOM 1795 C C . GLU A 1 219 ? -31.676 -3.212 -22.444 1.00 26.73 219 GLU A C 1
ATOM 1797 O O . GLU A 1 219 ? -30.472 -3.149 -22.197 1.00 26.73 219 GLU A O 1
ATOM 1802 N N . GLU A 1 220 ? -32.491 -4.162 -22.003 1.00 27.81 220 GLU A N 1
ATOM 1803 C CA . GLU A 1 220 ? -32.326 -5.183 -20.975 1.00 27.81 220 GLU A CA 1
ATOM 1804 C C . GLU A 1 220 ? -31.453 -6.374 -21.407 1.00 27.81 220 GLU A C 1
ATOM 1806 O O . GLU A 1 220 ? -31.346 -6.691 -22.590 1.00 27.81 220 GLU A O 1
ATOM 1811 N N . ALA A 1 221 ? -30.922 -7.122 -20.433 1.00 25.55 221 ALA A N 1
ATOM 1812 C CA . ALA A 1 221 ? -30.453 -8.492 -20.647 1.00 25.55 221 ALA A CA 1
ATOM 1813 C C . ALA A 1 221 ? -30.900 -9.416 -19.496 1.00 25.55 221 ALA A C 1
ATOM 1815 O O . ALA A 1 221 ? -30.261 -9.518 -18.456 1.00 25.55 221 ALA A O 1
ATOM 1816 N N . VAL A 1 222 ? -32.077 -10.005 -19.722 1.00 24.67 222 VAL A N 1
ATOM 1817 C CA . VAL A 1 222 ? -32.555 -11.374 -19.440 1.00 24.67 222 VAL A CA 1
ATOM 1818 C C . VAL A 1 222 ? -31.933 -12.163 -18.272 1.00 24.67 222 VAL A C 1
ATOM 1820 O O . VAL A 1 222 ? -30.774 -12.568 -18.288 1.00 24.67 222 VAL A O 1
ATOM 1823 N N . VAL A 1 223 ? -32.817 -12.505 -17.328 1.00 29.09 223 VAL A N 1
ATOM 1824 C CA . VAL A 1 223 ? -32.675 -13.513 -16.267 1.00 29.09 223 VAL A CA 1
ATOM 1825 C C . VAL A 1 223 ? -32.596 -14.922 -16.868 1.00 29.09 223 VAL A C 1
ATOM 1827 O O . VAL A 1 223 ? -33.472 -15.318 -17.635 1.00 29.09 223 VAL A O 1
ATOM 1830 N N . GLY A 1 224 ? -31.583 -15.697 -16.475 1.00 24.42 224 GLY A N 1
ATOM 1831 C CA . GLY A 1 224 ? -31.496 -17.137 -16.724 1.00 24.42 224 GLY A CA 1
ATOM 1832 C C . GLY A 1 224 ? -31.209 -17.885 -15.424 1.00 24.42 224 GLY A C 1
ATOM 1833 O O . GLY A 1 224 ? -30.134 -17.734 -14.849 1.00 24.42 224 GLY A O 1
ATOM 1834 N N . ASP A 1 225 ? -32.187 -18.663 -14.961 1.00 25.58 225 ASP A N 1
ATOM 1835 C CA . ASP A 1 225 ? -32.129 -19.504 -13.762 1.00 25.58 225 ASP A CA 1
ATOM 1836 C C . ASP A 1 225 ? -31.001 -20.548 -13.818 1.00 25.58 225 ASP A C 1
ATOM 1838 O O . ASP A 1 225 ? -30.898 -21.304 -14.785 1.00 25.58 225 ASP A O 1
ATOM 1842 N N . PHE A 1 226 ? -30.246 -20.693 -12.721 1.00 24.64 226 PHE A N 1
ATOM 1843 C CA . PHE A 1 226 ? -29.562 -21.948 -12.386 1.00 24.64 226 PHE A CA 1
ATOM 1844 C C . PHE A 1 226 ? -29.643 -22.242 -10.870 1.00 24.64 226 PHE A C 1
ATOM 1846 O O . PHE A 1 226 ? -29.392 -21.342 -10.064 1.00 24.64 226 PHE A O 1
ATOM 1853 N N . PRO A 1 227 ? -30.006 -23.471 -10.435 1.00 26.06 227 PRO A N 1
ATOM 1854 C CA . PRO A 1 227 ? -30.444 -23.737 -9.067 1.00 26.06 227 PRO A CA 1
ATOM 1855 C C . PRO A 1 227 ? -29.371 -24.358 -8.148 1.00 26.06 227 PRO A C 1
ATOM 1857 O O . PRO A 1 227 ? -28.596 -25.216 -8.554 1.00 26.06 227 PRO A O 1
ATOM 1860 N N . LYS A 1 228 ? -29.504 -24.018 -6.854 1.00 23.30 228 LYS A N 1
ATOM 1861 C CA . LYS A 1 228 ? -29.088 -24.730 -5.618 1.00 23.30 228 LYS A CA 1
ATOM 1862 C C . LYS A 1 228 ? -27.610 -24.718 -5.167 1.00 23.30 228 LYS A C 1
ATOM 1864 O O . LYS A 1 228 ? -26.801 -25.549 -5.547 1.00 23.30 228 LYS A O 1
ATOM 1869 N N . MET A 1 229 ? -27.410 -23.895 -4.127 1.00 22.03 229 MET A N 1
ATOM 1870 C CA . MET A 1 229 ? -26.807 -24.212 -2.814 1.00 22.03 229 MET A CA 1
ATOM 1871 C C . MET A 1 229 ? -25.357 -24.728 -2.749 1.00 22.03 229 MET A C 1
ATOM 1873 O O . MET A 1 229 ? -25.111 -25.918 -2.899 1.00 22.03 229 MET A O 1
ATOM 1877 N N . MET A 1 230 ? -24.454 -23.896 -2.213 1.00 21.50 230 MET A N 1
ATOM 1878 C CA . MET A 1 230 ? -24.024 -24.007 -0.805 1.00 21.50 230 MET A CA 1
ATOM 1879 C C . MET A 1 230 ? -23.137 -22.818 -0.366 1.00 21.50 230 MET A C 1
ATOM 1881 O O . MET A 1 230 ? -22.137 -22.511 -1.001 1.00 21.50 230 MET A O 1
ATOM 1885 N N . LYS A 1 231 ? -23.516 -22.220 0.777 1.00 26.62 231 LYS A N 1
ATOM 1886 C CA . LYS A 1 231 ? -22.754 -21.343 1.697 1.00 26.62 231 LYS A CA 1
ATOM 1887 C C . LYS A 1 231 ? -22.091 -20.067 1.148 1.00 26.62 231 LYS A C 1
ATOM 1889 O O . LYS A 1 231 ? -20.881 -20.035 0.989 1.00 26.62 231 LYS A O 1
ATOM 1894 N N . TRP A 1 232 ? -22.845 -18.964 1.108 1.00 31.06 232 TRP A N 1
ATOM 1895 C CA . TRP A 1 232 ? -22.274 -17.599 1.124 1.00 31.06 232 TRP A CA 1
ATOM 1896 C C . TRP A 1 232 ? -23.072 -16.631 2.013 1.00 31.06 232 TRP A C 1
ATOM 1898 O O . TRP A 1 232 ? -23.271 -15.465 1.705 1.00 31.06 232 TRP A O 1
ATOM 1908 N N . THR A 1 233 ? -23.522 -17.122 3.168 1.00 28.72 233 THR A N 1
ATOM 1909 C CA . THR A 1 233 ? -24.270 -16.343 4.172 1.00 28.72 233 THR A CA 1
ATOM 1910 C C . THR A 1 233 ? -23.370 -15.400 4.996 1.00 28.72 233 THR A C 1
ATOM 1912 O O . THR A 1 233 ? -23.876 -14.594 5.763 1.00 28.72 233 THR A O 1
ATOM 1915 N N . LEU A 1 234 ? -22.038 -15.466 4.855 1.00 31.81 234 LEU A N 1
ATOM 1916 C CA . LEU A 1 234 ? -21.097 -14.725 5.710 1.00 31.81 234 LEU A CA 1
ATOM 1917 C C . LEU A 1 234 ? -21.013 -13.222 5.394 1.00 31.81 234 LEU A C 1
ATOM 1919 O O . LEU A 1 234 ? -20.941 -12.436 6.329 1.00 31.81 234 LEU A O 1
ATOM 1923 N N . CYS A 1 235 ? -21.086 -12.797 4.127 1.00 36.00 235 CYS A N 1
ATOM 1924 C CA . CYS A 1 235 ? -20.931 -11.376 3.774 1.00 36.00 235 CYS A CA 1
ATOM 1925 C C . CYS A 1 235 ? -22.135 -10.525 4.239 1.00 36.00 235 CYS A C 1
ATOM 1927 O O . CYS A 1 235 ? -21.970 -9.455 4.819 1.00 36.00 235 CYS A O 1
ATOM 1929 N N . THR A 1 236 ? -23.359 -11.041 4.094 1.00 32.03 236 THR A N 1
ATOM 1930 C CA . THR A 1 236 ? -24.595 -10.371 4.546 1.00 32.03 236 THR A CA 1
ATOM 1931 C C . THR A 1 236 ? -24.830 -10.461 6.056 1.00 32.03 236 THR A C 1
ATOM 1933 O O . THR A 1 236 ? -25.420 -9.545 6.631 1.00 32.03 236 THR A O 1
ATOM 1936 N N . VAL A 1 237 ? -24.369 -11.528 6.722 1.00 33.00 237 VAL A N 1
ATOM 1937 C CA . VAL A 1 237 ? -24.393 -11.625 8.195 1.00 33.00 237 VAL A CA 1
ATOM 1938 C C . VAL A 1 237 ? -23.363 -10.683 8.817 1.00 33.00 237 VAL A C 1
ATOM 1940 O O . VAL A 1 237 ? -23.690 -10.014 9.792 1.00 33.00 237 VAL A O 1
ATOM 1943 N N . TRP A 1 238 ? -22.186 -10.532 8.202 1.00 36.78 238 TRP A N 1
ATOM 1944 C CA . TRP A 1 238 ? -21.121 -9.652 8.686 1.00 36.78 238 TRP A CA 1
ATOM 1945 C C . TRP A 1 238 ? -21.544 -8.176 8.749 1.00 36.78 238 TRP A C 1
ATOM 1947 O O . TRP A 1 238 ? -21.447 -7.560 9.808 1.00 36.78 238 TRP A O 1
ATOM 1957 N N . PHE A 1 239 ? -22.140 -7.629 7.679 1.00 36.31 239 PHE A N 1
ATOM 1958 C CA . PHE A 1 239 ? -22.671 -6.254 7.700 1.00 36.31 239 PHE A CA 1
ATOM 1959 C C . PHE A 1 239 ? -23.795 -6.058 8.738 1.00 36.31 239 PHE A C 1
ATOM 1961 O O . PHE A 1 239 ? -23.985 -4.957 9.257 1.00 36.31 239 PHE A O 1
ATOM 1968 N N . ARG A 1 240 ? -24.552 -7.116 9.067 1.00 31.80 240 ARG A N 1
ATOM 1969 C CA . ARG A 1 240 ? -25.594 -7.086 10.109 1.00 31.80 240 ARG A CA 1
ATOM 1970 C C . ARG A 1 240 ? -25.028 -7.174 11.528 1.00 31.80 240 ARG A C 1
ATOM 1972 O O . ARG A 1 240 ? -25.625 -6.581 12.422 1.00 31.80 240 ARG A O 1
ATOM 1979 N N . GLU A 1 241 ? -23.936 -7.905 11.739 1.00 30.95 241 GLU A N 1
ATOM 1980 C CA . GLU A 1 241 ? -23.271 -8.032 13.043 1.00 30.95 241 GLU A CA 1
ATOM 1981 C C . GLU A 1 241 ? -22.406 -6.812 13.375 1.00 30.95 241 GLU A C 1
ATOM 1983 O O . GLU A 1 241 ? -22.523 -6.310 14.489 1.00 30.95 241 GLU A O 1
ATOM 1988 N N . TYR A 1 242 ? -21.668 -6.245 12.410 1.00 36.03 242 TYR A N 1
ATOM 1989 C CA . TYR A 1 242 ? -20.921 -4.988 12.598 1.00 36.03 242 TYR A CA 1
ATOM 1990 C C . TYR A 1 242 ? -21.837 -3.839 13.060 1.00 36.03 242 TYR A C 1
ATOM 1992 O O . TYR A 1 242 ? -21.499 -3.058 13.947 1.00 36.03 242 TYR A O 1
ATOM 2000 N N . ARG A 1 243 ? -23.071 -3.793 12.533 1.00 33.78 243 ARG A N 1
ATOM 2001 C CA . ARG A 1 243 ? -24.097 -2.820 12.938 1.00 33.78 243 ARG A CA 1
ATOM 2002 C C . ARG A 1 243 ? -24.619 -3.023 14.367 1.00 33.78 243 ARG A C 1
ATOM 2004 O O . ARG A 1 243 ? -25.150 -2.079 14.938 1.00 33.78 243 ARG A O 1
ATOM 2011 N N . LYS A 1 244 ? -24.526 -4.229 14.937 1.00 32.84 244 LYS A N 1
ATOM 2012 C CA . LYS A 1 244 ? -24.937 -4.473 16.331 1.00 32.84 244 LYS A CA 1
ATOM 2013 C C . LYS A 1 244 ? -23.865 -4.022 17.314 1.00 32.84 244 LYS A C 1
ATOM 2015 O O . LYS A 1 244 ? -24.208 -3.446 18.333 1.00 32.84 244 LYS A O 1
ATOM 2020 N N . THR A 1 245 ? -22.593 -4.227 16.984 1.00 35.09 245 THR A N 1
ATOM 2021 C CA . THR A 1 245 ? -21.471 -3.824 17.842 1.00 35.09 245 THR A CA 1
ATOM 2022 C C . THR A 1 245 ? -21.203 -2.318 17.813 1.00 35.09 245 THR A C 1
ATOM 2024 O O . THR A 1 245 ? -20.755 -1.779 18.810 1.00 35.09 245 THR A O 1
ATOM 2027 N N . ALA A 1 246 ? -21.518 -1.620 16.715 1.00 34.97 246 ALA A N 1
ATOM 2028 C CA . ALA A 1 246 ? -21.301 -0.172 16.585 1.00 34.97 246 ALA A CA 1
ATOM 2029 C C . ALA A 1 246 ? -22.437 0.714 17.152 1.00 34.97 246 ALA A C 1
ATOM 2031 O O . ALA A 1 246 ? -22.381 1.933 17.024 1.00 34.97 246 ALA A O 1
ATOM 2032 N N . VAL A 1 247 ? -23.499 0.127 17.721 1.00 34.94 247 VAL A N 1
ATOM 2033 C CA . VAL A 1 247 ? -24.665 0.858 18.274 1.00 34.94 247 VAL A CA 1
ATOM 2034 C C . VAL A 1 247 ? -24.786 0.680 19.800 1.00 34.94 247 VAL A C 1
ATOM 2036 O O . VAL A 1 247 ? -25.688 1.247 20.410 1.00 34.94 247 VAL A O 1
ATOM 2039 N N . GLU A 1 248 ? -23.875 -0.067 20.434 1.00 32.38 248 GLU A N 1
ATOM 2040 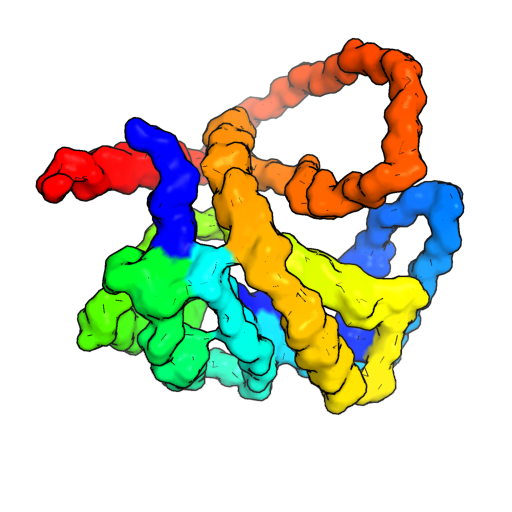C CA . GLU A 1 248 ? -23.873 -0.317 21.888 1.00 32.38 248 GLU A CA 1
ATOM 2041 C C . GLU A 1 248 ? -22.715 0.358 22.658 1.00 32.38 248 GLU A C 1
ATOM 2043 O O . GLU A 1 248 ? -22.467 -0.009 23.804 1.00 32.38 248 GLU A O 1
ATOM 2048 N N . GLU A 1 249 ? -22.076 1.394 22.100 1.00 33.31 249 GLU A N 1
ATOM 2049 C CA . GLU A 1 249 ? -21.186 2.309 22.849 1.00 33.31 249 GLU A CA 1
ATOM 2050 C C . GLU A 1 249 ? -21.587 3.780 22.677 1.00 33.31 249 GLU A C 1
ATOM 2052 O O . GLU A 1 249 ? -21.836 4.207 21.525 1.00 33.31 249 GLU A O 1
#

Radius of gyration: 20.43 Å; Cα contacts (8 Å, |Δi|>4): 268; chains: 1; bounding box: 49×44×55 Å

Foldseek 3Di:
DDPLLVLLLEKFKDKDKDFQQAHPPVVPDDDDPPDDDADTDDDPPGTDMWIWMWIAHLQGIWAIDTDDDDDALVNVLVCCVVTPLVCSCRRRNPQHAYEDAPDPSCVDPVNVVSCVVSVHHYDPDDHPCVLLRLVVLVVVQLRCQLCPRNDGHPHPVVSVVSSNVSVVPDDSVVVNVSSSCNVVSLVVCVVVVNDDDPDDPNDDDDDPPDDDDDDDDDDDDDDDDDDDDDDDVPSVVVVVVVVVVVVPD

Sequence (249 aa):
MSWTTEWTSVIFSDEKRFNLDGPDGFQYYWHCLKQKEQYYSTRQQGGGSLIVWLAVGFGGRSSLVFIKGRQNHKDYIKQLETELLPYGSDWGGENWIHQQDGASIHSAQGVKKWFGDNNVQVFPWPAKSPDLNIVENVWATLVERVYGQGRQYENVKELHESLDSVWNTFCQKDIQNLYDSMPNRVFELIQAGGNQFIGQYLSVHKDPFSNPPTNRRLEEAVVGDFPKMMKWTLCTVWFREYRKTAVEE